Protein AF-A0A0F8X4A3-F1 (afdb_monomer_lite)

pLDDT: mean 90.84, std 15.19, range [20.64, 98.62]

Organism: NCBI:txid412755

Secondary structure (DSSP, 8-state):
-------BPPPTT----HHHHHHH---HHHHHHH-B-HHHHHHHHHHHHTSTT-EEEESSGGGTHHHHHHHHHHHTTS-TTGGGTGGG-EEEESHHHHHHHHHH--TTS---B-TTSPBP--HHHHHHHTT---SSTT-HHHHHHHHHHHHHHHHHH-HHHHHHHHHTTSHHHHHHHT-TTTT--EEEE-TTS-GGGTTEEEEEEEEE-SS-TTEEEEEETTS--HHHHHS-HHHHHHHHHS-GGGSPTT-PPP-EEEEETTS----EEGGG--HHHHHHTT--HHHHHHHHHHHHH--SHHHHHHHHHH----PPP--GGG-TTSS-PPPTTSS----------------

InterPro domains:
  IPR012337 Ribonuclease H-like superfamily [SSF53098] (8-332)
  IPR013520 Ribonuclease H-like domain [PF00929] (8-150)
  IPR013620 Exodeoxyribonuclease I, SH3 domain [PF08411] (169-311)
  IPR022894 Oligoribonuclease [PTHR11046] (6-160)
  IPR034747 Exonuclease I, SH3-like domain [PS51784] (159-313)
  IPR036397 Ribonuclease H superfamily [G3DSA:3.30.420.10] (3-158)
  IPR038649 Exonuclease I, SH3-like domain superfamily [G3DSA:3.30.1520.20] (171-311)

Structure (mmCIF, N/CA/C/O backbone):
data_AF-A0A0F8X4A3-F1
#
_entry.id   AF-A0A0F8X4A3-F1
#
loop_
_atom_site.group_PDB
_atom_site.id
_atom_site.type_symbol
_atom_site.label_atom_id
_atom_site.label_alt_id
_atom_site.label_comp_id
_atom_site.label_asym_id
_atom_site.label_entity_id
_atom_site.label_seq_id
_atom_site.pdbx_PDB_ins_code
_atom_site.Cartn_x
_atom_site.Cartn_y
_atom_site.Cartn_z
_atom_site.occupancy
_atom_site.B_iso_or_equiv
_atom_site.auth_seq_id
_atom_site.auth_comp_id
_atom_site.auth_asym_id
_atom_site.auth_atom_id
_atom_site.pdbx_PDB_model_num
ATOM 1 N N . PHE A 1 1 ? -1.037 3.131 -29.520 1.00 56.53 1 PHE A N 1
ATOM 2 C CA . PHE A 1 1 ? -0.039 3.278 -28.443 1.00 56.53 1 PHE A CA 1
ATOM 3 C C . PHE A 1 1 ? 1.182 2.451 -28.793 1.00 56.53 1 PHE A C 1
ATOM 5 O O . PHE A 1 1 ? 1.013 1.288 -29.136 1.00 56.53 1 PHE A O 1
ATOM 12 N N . ARG A 1 2 ? 2.379 3.043 -28.756 1.00 84.31 2 ARG A N 1
ATOM 13 C CA . ARG A 1 2 ? 3.648 2.309 -28.863 1.00 84.31 2 ARG A CA 1
ATOM 14 C C . ARG A 1 2 ? 4.248 2.237 -27.453 1.00 84.31 2 ARG A C 1
ATOM 16 O O . ARG A 1 2 ? 4.317 3.290 -26.825 1.00 84.31 2 ARG A O 1
ATOM 23 N N . PRO A 1 3 ? 4.621 1.056 -26.936 1.00 91.31 3 PRO A N 1
ATOM 24 C CA . PRO A 1 3 ? 5.190 0.953 -25.597 1.00 91.31 3 PRO A CA 1
ATOM 25 C C . PRO A 1 3 ? 6.558 1.644 -25.520 1.00 91.31 3 PRO A C 1
ATOM 27 O O . PRO A 1 3 ? 7.348 1.582 -26.467 1.00 91.31 3 PRO A O 1
ATOM 30 N N . LEU A 1 4 ? 6.833 2.289 -24.384 1.00 92.38 4 LEU A N 1
ATOM 31 C CA . LEU A 1 4 ? 8.154 2.798 -24.028 1.00 92.38 4 LEU A CA 1
ATOM 32 C C . LEU A 1 4 ? 8.844 1.759 -23.140 1.00 92.38 4 LEU A C 1
ATOM 34 O O . LEU A 1 4 ? 8.425 1.540 -22.010 1.00 92.38 4 LEU A O 1
ATOM 38 N N . VAL A 1 5 ? 9.905 1.138 -23.652 1.00 93.00 5 VAL A N 1
ATOM 39 C CA . VAL A 1 5 ? 10.767 0.225 -22.888 1.00 93.00 5 VAL A CA 1
ATOM 40 C C . VAL A 1 5 ? 12.178 0.785 -22.917 1.00 93.00 5 VAL A C 1
ATOM 42 O O . VAL A 1 5 ? 12.699 1.097 -23.995 1.00 93.00 5 VAL A O 1
ATOM 45 N N . ARG A 1 6 ? 12.779 0.967 -21.741 1.00 92.50 6 ARG A N 1
ATOM 46 C CA . ARG A 1 6 ? 14.133 1.499 -21.578 1.00 92.50 6 ARG A CA 1
ATOM 47 C C . ARG A 1 6 ? 14.881 0.730 -20.510 1.00 92.50 6 ARG A C 1
ATOM 49 O O . ARG A 1 6 ? 14.295 0.316 -19.519 1.00 92.50 6 ARG A O 1
ATOM 56 N N . VAL A 1 7 ? 16.182 0.597 -20.727 1.00 93.62 7 VAL A N 1
ATOM 57 C CA . VAL A 1 7 ? 17.127 0.015 -19.778 1.00 93.62 7 VAL A CA 1
ATOM 58 C C . VAL A 1 7 ? 18.053 1.132 -19.306 1.00 93.62 7 VAL A C 1
ATOM 60 O O . VAL A 1 7 ? 18.486 1.966 -20.106 1.00 93.62 7 VAL A O 1
ATOM 63 N N . GLN A 1 8 ? 18.330 1.178 -18.008 1.00 94.50 8 GLN A N 1
ATOM 64 C CA . GLN A 1 8 ? 19.303 2.096 -17.426 1.00 94.50 8 GLN A CA 1
ATOM 65 C C . GLN A 1 8 ? 20.671 1.412 -17.373 1.00 94.50 8 GLN A C 1
ATOM 67 O O . GLN A 1 8 ? 20.774 0.278 -16.914 1.00 94.50 8 GLN A O 1
ATOM 72 N N . LYS A 1 9 ? 21.728 2.110 -17.799 1.00 94.00 9 LYS A N 1
ATOM 73 C CA . LYS A 1 9 ? 23.105 1.646 -17.603 1.00 94.00 9 LYS A CA 1
ATOM 74 C C . LYS A 1 9 ? 23.439 1.618 -16.117 1.00 94.00 9 LYS A C 1
ATOM 76 O O . LYS A 1 9 ? 23.207 2.602 -15.415 1.00 94.00 9 LYS A O 1
ATOM 81 N N . THR A 1 10 ? 24.044 0.527 -15.665 1.00 90.12 10 THR A N 1
ATOM 82 C CA . THR A 1 10 ? 24.636 0.455 -14.326 1.00 90.12 10 THR A CA 1
ATOM 83 C C . THR A 1 10 ? 25.805 1.431 -14.218 1.00 90.12 10 THR A C 1
ATOM 85 O O . THR A 1 10 ? 26.606 1.554 -15.149 1.00 90.12 10 THR A O 1
ATOM 88 N N . THR A 1 11 ? 25.911 2.120 -13.087 1.00 88.75 11 THR A N 1
ATOM 89 C CA . THR A 1 11 ? 27.050 2.985 -12.771 1.00 88.75 11 THR A CA 1
ATOM 90 C C . THR A 1 11 ? 28.210 2.159 -12.206 1.00 88.75 11 THR A C 1
ATOM 92 O O . THR A 1 11 ? 28.021 1.039 -11.735 1.00 88.75 11 THR A O 1
ATOM 95 N N . ALA A 1 12 ? 29.437 2.679 -12.302 1.00 89.50 12 ALA A N 1
ATOM 96 C CA . ALA A 1 12 ? 30.646 1.938 -11.920 1.00 89.50 12 ALA A CA 1
ATOM 97 C C . ALA A 1 12 ? 30.807 1.745 -10.398 1.00 89.50 12 ALA A C 1
ATOM 99 O O . ALA A 1 12 ? 31.612 0.928 -9.962 1.00 89.50 12 ALA A O 1
ATOM 100 N N . ASP A 1 13 ? 30.058 2.502 -9.604 1.00 92.44 13 ASP A N 1
ATOM 101 C CA . ASP A 1 13 ? 30.044 2.512 -8.142 1.00 92.44 13 ASP A CA 1
ATOM 102 C C . ASP A 1 13 ? 28.965 1.599 -7.533 1.00 92.44 13 ASP A C 1
ATOM 104 O O . ASP A 1 13 ? 28.877 1.489 -6.312 1.00 92.44 13 ASP A O 1
ATOM 108 N N . MET A 1 14 ? 28.170 0.913 -8.362 1.00 87.44 14 MET A N 1
ATOM 109 C CA . MET A 1 14 ? 27.040 0.097 -7.918 1.00 87.44 14 MET A CA 1
ATOM 110 C C . MET A 1 14 ? 27.180 -1.359 -8.363 1.00 87.44 14 MET A C 1
ATOM 112 O O . MET A 1 14 ? 27.352 -1.662 -9.544 1.00 87.44 14 MET A O 1
ATOM 116 N N . LEU A 1 15 ? 27.027 -2.280 -7.410 1.00 93.12 15 LEU A N 1
ATOM 117 C CA . LEU A 1 15 ? 26.872 -3.709 -7.679 1.00 93.12 15 LEU A CA 1
ATOM 118 C C . LEU A 1 15 ? 25.402 -4.097 -7.475 1.00 93.12 15 LEU A C 1
ATOM 120 O O . LEU A 1 15 ? 24.865 -3.848 -6.392 1.00 93.12 15 LEU A O 1
ATOM 124 N N . PRO A 1 16 ? 24.726 -4.692 -8.475 1.00 92.56 16 PRO A N 1
ATOM 125 C CA . PRO A 1 16 ? 23.347 -5.111 -8.295 1.00 92.56 16 PRO A CA 1
ATOM 126 C C . PRO A 1 16 ? 23.265 -6.318 -7.360 1.00 92.56 16 PRO A C 1
ATOM 128 O O . PRO A 1 16 ? 24.188 -7.130 -7.277 1.00 92.56 16 PRO A O 1
ATOM 131 N N . GLN A 1 17 ? 22.123 -6.459 -6.691 1.00 94.25 17 GLN A N 1
ATOM 132 C CA . GLN A 1 17 ? 21.823 -7.662 -5.923 1.00 94.25 17 GLN A CA 1
ATOM 133 C C . GLN A 1 17 ? 21.777 -8.873 -6.875 1.00 94.25 17 GLN A C 1
ATOM 135 O O . GLN A 1 17 ? 21.013 -8.837 -7.850 1.00 94.25 17 GLN A O 1
ATOM 140 N N . PRO A 1 18 ? 22.568 -9.934 -6.632 1.00 94.62 18 PRO A N 1
ATOM 141 C CA . PRO A 1 18 ? 22.607 -11.104 -7.508 1.00 94.62 18 PRO A CA 1
ATOM 142 C C . PRO A 1 18 ? 21.228 -11.734 -7.730 1.00 94.62 18 PRO A C 1
ATOM 144 O O . PRO A 1 18 ? 20.872 -12.076 -8.856 1.00 94.62 18 PRO A O 1
ATOM 147 N N . GLU A 1 19 ? 20.415 -11.819 -6.680 1.00 94.56 19 GLU A N 1
ATOM 148 C CA . GLU A 1 19 ? 19.074 -12.401 -6.717 1.00 94.56 19 GLU A CA 1
ATOM 149 C C . GLU A 1 19 ? 18.127 -11.607 -7.628 1.00 94.56 19 GLU A C 1
ATOM 151 O O . GLU A 1 19 ? 17.321 -12.200 -8.342 1.00 94.56 19 GLU A O 1
ATOM 156 N N . ALA A 1 20 ? 18.256 -10.277 -7.679 1.00 90.44 20 ALA A N 1
ATOM 157 C CA . ALA A 1 20 ? 17.462 -9.445 -8.582 1.00 90.44 20 ALA A CA 1
ATOM 158 C C . ALA A 1 20 ? 17.813 -9.712 -10.055 1.00 90.44 20 ALA A C 1
ATOM 160 O O . ALA A 1 20 ? 16.923 -9.764 -10.905 1.00 90.44 20 ALA A O 1
ATOM 161 N N . CYS A 1 21 ? 19.093 -9.944 -10.360 1.00 92.00 21 CYS A N 1
ATOM 162 C CA . CYS A 1 21 ? 19.530 -10.323 -11.706 1.00 92.00 21 CYS A CA 1
ATOM 163 C C . CYS A 1 21 ? 18.992 -11.709 -12.099 1.00 92.00 21 CYS A C 1
ATOM 165 O O . CYS A 1 21 ? 18.599 -11.908 -13.243 1.00 92.00 21 CYS A O 1
ATOM 167 N N . LEU A 1 22 ? 18.931 -12.657 -11.153 1.00 91.56 22 LEU A N 1
ATOM 168 C CA . LEU A 1 22 ? 18.361 -13.990 -11.388 1.00 91.56 22 LEU A CA 1
ATOM 169 C C . LEU A 1 22 ? 16.856 -13.940 -11.665 1.00 91.56 22 LEU A C 1
ATOM 171 O O . LEU A 1 22 ? 16.377 -14.652 -12.542 1.00 91.56 22 LEU A O 1
ATOM 175 N N . ILE A 1 23 ? 16.121 -13.103 -10.930 1.00 87.12 23 ILE A N 1
ATOM 176 C CA . ILE A 1 23 ? 14.670 -12.948 -11.097 1.00 87.12 23 ILE A CA 1
ATOM 177 C C . ILE A 1 23 ? 14.338 -12.244 -12.417 1.00 87.12 23 ILE A C 1
ATOM 179 O O . ILE A 1 23 ? 13.432 -12.668 -13.125 1.00 87.12 23 ILE A O 1
ATOM 183 N N . THR A 1 24 ? 15.057 -11.170 -12.749 1.00 89.00 24 THR A N 1
ATOM 184 C CA . THR A 1 24 ? 14.769 -10.353 -13.942 1.00 89.00 24 THR A CA 1
ATOM 185 C C . THR A 1 24 ? 15.382 -10.912 -15.222 1.00 89.00 24 THR A C 1
ATOM 187 O O . THR A 1 24 ? 14.954 -10.556 -16.315 1.00 89.00 24 THR A O 1
ATOM 190 N N . GLY A 1 25 ? 16.429 -11.735 -15.112 1.00 90.50 25 GLY A N 1
ATOM 191 C CA . GLY A 1 25 ? 17.235 -12.161 -16.255 1.00 90.50 25 GLY A CA 1
ATOM 192 C C . GLY A 1 25 ? 18.078 -11.041 -16.880 1.00 90.50 25 GLY A C 1
ATOM 193 O O . GLY A 1 25 ? 18.684 -11.272 -17.925 1.00 90.50 25 GLY A O 1
ATOM 194 N N . ILE A 1 26 ? 18.133 -9.850 -16.265 1.00 90.38 26 ILE A N 1
ATOM 195 C CA . ILE A 1 26 ? 18.901 -8.698 -16.754 1.00 90.38 26 ILE A CA 1
ATOM 196 C C . ILE A 1 26 ? 20.240 -8.640 -16.020 1.00 90.38 26 ILE A C 1
ATOM 198 O O . ILE A 1 26 ? 20.301 -8.405 -14.813 1.00 90.38 26 ILE A O 1
ATOM 202 N N . THR A 1 27 ? 21.332 -8.819 -16.757 1.00 93.94 27 THR A N 1
ATOM 203 C CA . THR A 1 27 ? 22.692 -8.726 -16.216 1.00 93.94 27 THR A CA 1
ATOM 204 C C . THR A 1 27 ? 23.223 -7.285 -16.255 1.00 93.94 27 THR A C 1
ATOM 206 O O . THR A 1 27 ? 22.819 -6.497 -17.119 1.00 93.94 27 THR A O 1
ATOM 209 N N . PRO A 1 28 ? 24.183 -6.916 -15.379 1.00 93.44 28 PRO A N 1
ATOM 210 C CA . PRO A 1 28 ? 24.860 -5.620 -15.470 1.00 93.44 28 PRO A CA 1
ATOM 211 C C . PRO A 1 28 ? 25.485 -5.370 -16.852 1.00 93.44 28 PRO A C 1
ATOM 213 O O . PRO A 1 28 ? 25.478 -4.246 -17.342 1.00 93.44 28 PRO A O 1
ATOM 216 N N . GLN A 1 29 ? 25.997 -6.417 -17.506 1.00 94.50 29 GLN A N 1
ATOM 217 C CA . GLN A 1 29 ? 26.595 -6.339 -18.840 1.00 94.50 29 GLN A CA 1
ATOM 218 C C . GLN A 1 29 ? 25.553 -5.954 -19.896 1.00 94.50 29 GLN A C 1
ATOM 220 O O . GLN A 1 29 ? 25.796 -5.038 -20.678 1.00 94.50 29 GLN A O 1
ATOM 225 N N . GLN A 1 30 ? 24.374 -6.584 -19.871 1.00 94.19 30 GLN A N 1
ATOM 226 C CA . GLN A 1 30 ? 23.263 -6.223 -20.760 1.00 94.19 30 GLN A CA 1
ATOM 227 C C . GLN A 1 30 ? 22.792 -4.787 -20.510 1.00 94.19 30 GLN A C 1
ATOM 229 O O . GLN A 1 30 ? 22.560 -4.033 -21.456 1.00 94.19 30 GLN A O 1
ATOM 234 N N . ALA A 1 31 ? 22.684 -4.389 -19.239 1.00 94.38 31 ALA A N 1
ATOM 235 C CA . ALA A 1 31 ? 22.312 -3.031 -18.864 1.00 94.38 31 ALA A CA 1
ATOM 236 C C . ALA A 1 31 ? 23.336 -1.994 -19.355 1.00 94.38 31 ALA A C 1
ATOM 238 O O . ALA A 1 31 ? 22.952 -0.941 -19.861 1.00 94.38 31 ALA A O 1
ATOM 239 N N . LEU A 1 32 ? 24.632 -2.297 -19.266 1.00 94.19 32 LEU A N 1
ATOM 240 C CA . LEU A 1 32 ? 25.714 -1.435 -19.743 1.00 94.19 32 LEU A CA 1
ATOM 241 C C . LEU A 1 32 ? 25.739 -1.305 -21.277 1.00 94.19 32 LEU A C 1
ATOM 243 O O . LEU A 1 32 ? 25.951 -0.202 -21.797 1.00 94.19 32 LEU A O 1
ATOM 247 N N . GLU A 1 33 ? 25.521 -2.415 -21.987 1.00 95.06 33 GLU A N 1
ATOM 248 C CA . GLU A 1 33 ? 25.551 -2.492 -23.451 1.00 95.06 33 GLU A CA 1
ATOM 249 C C . GLU A 1 33 ? 24.333 -1.813 -24.092 1.00 95.06 33 GLU A C 1
ATOM 251 O O . GLU A 1 33 ? 24.485 -1.003 -25.008 1.00 95.06 33 GLU A O 1
ATOM 256 N N . HIS A 1 34 ? 23.129 -2.097 -23.588 1.00 93.62 34 HIS A N 1
ATOM 257 C CA . HIS A 1 34 ? 21.870 -1.674 -24.213 1.00 93.62 34 HIS A CA 1
ATOM 258 C C . HIS A 1 34 ? 21.186 -0.490 -23.521 1.00 93.62 34 HIS A C 1
ATOM 260 O O . HIS A 1 34 ? 20.238 0.079 -24.068 1.00 93.62 34 HIS A O 1
ATOM 266 N N . GLY A 1 35 ? 21.623 -0.123 -22.317 1.00 94.75 35 GLY A N 1
ATOM 267 C CA . GLY A 1 35 ? 20.996 0.943 -21.550 1.00 94.75 35 GLY A CA 1
ATOM 268 C C . GLY A 1 35 ? 21.358 2.351 -22.016 1.00 94.75 35 GLY A C 1
ATOM 269 O O . GLY A 1 35 ? 22.243 2.568 -22.844 1.00 94.75 35 GLY A O 1
ATOM 270 N N . VAL A 1 36 ? 20.716 3.344 -21.407 1.00 96.69 36 VAL A N 1
ATOM 271 C CA . VAL A 1 36 ? 21.119 4.761 -21.450 1.00 96.69 36 VAL A CA 1
ATOM 272 C C . VAL A 1 36 ? 21.569 5.222 -20.060 1.00 96.69 36 VAL A C 1
ATOM 274 O O . VAL A 1 36 ? 21.266 4.561 -19.068 1.00 96.69 36 VAL A O 1
ATOM 277 N N . CYS A 1 37 ? 22.319 6.323 -19.952 1.00 96.56 37 CYS A N 1
ATOM 278 C CA . CYS A 1 37 ? 22.688 6.853 -18.633 1.00 96.56 37 CYS A CA 1
ATOM 279 C C . CYS A 1 37 ? 21.438 7.245 -17.822 1.00 96.56 37 CYS A C 1
ATOM 281 O O . CYS A 1 37 ? 20.391 7.536 -18.404 1.00 96.56 37 CYS A O 1
ATOM 283 N N . GLU A 1 38 ? 21.547 7.272 -16.489 1.00 97.06 38 GLU A N 1
ATOM 284 C CA . GLU A 1 38 ? 20.402 7.520 -15.595 1.00 97.06 38 GLU A CA 1
ATOM 285 C C . GLU A 1 38 ? 19.666 8.833 -15.926 1.00 97.06 38 GLU A C 1
ATOM 287 O O . GLU A 1 38 ? 18.438 8.847 -15.997 1.00 97.06 38 GLU A O 1
ATOM 292 N N . ALA A 1 39 ? 20.406 9.898 -16.255 1.00 97.69 39 ALA A N 1
ATOM 293 C CA . ALA A 1 39 ? 19.835 11.190 -16.636 1.00 97.69 39 ALA A CA 1
ATOM 294 C C . ALA A 1 39 ? 18.939 11.110 -17.885 1.00 97.69 39 ALA A C 1
ATOM 296 O O . ALA A 1 39 ? 17.853 11.687 -17.914 1.00 97.69 39 ALA A O 1
ATOM 297 N N . GLU A 1 40 ? 19.359 10.371 -18.915 1.00 97.88 40 GLU A N 1
ATOM 298 C CA . GLU A 1 40 ? 18.554 10.180 -20.126 1.00 97.88 40 GLU A CA 1
ATOM 299 C C . GLU A 1 40 ? 17.393 9.208 -19.883 1.00 97.88 40 GLU A C 1
ATOM 301 O O . GLU A 1 40 ? 16.287 9.432 -20.378 1.00 97.88 40 GLU A O 1
ATOM 306 N N . PHE A 1 41 ? 17.623 8.160 -19.086 1.00 98.00 41 PHE A N 1
ATOM 307 C CA . PHE A 1 41 ? 16.596 7.198 -18.686 1.00 98.00 41 PHE A CA 1
ATOM 308 C C . PHE A 1 41 ? 15.420 7.912 -18.015 1.00 98.00 41 PHE A C 1
ATOM 310 O O . PHE A 1 41 ? 14.274 7.802 -18.464 1.00 98.00 41 PHE A O 1
ATOM 317 N N . ILE A 1 42 ? 15.707 8.716 -16.988 1.00 98.00 42 ILE A N 1
ATOM 318 C CA . ILE A 1 42 ? 14.663 9.403 -16.235 1.00 98.00 42 ILE A CA 1
ATOM 319 C C . ILE A 1 42 ? 14.054 10.568 -17.007 1.00 98.00 42 ILE A C 1
ATOM 321 O O . ILE A 1 42 ? 12.860 10.808 -16.860 1.00 98.00 42 ILE A O 1
ATOM 325 N N . ARG A 1 43 ? 14.804 11.245 -17.890 1.00 98.25 43 ARG A N 1
ATOM 326 C CA . ARG A 1 43 ? 14.247 12.289 -18.767 1.00 98.25 43 ARG A CA 1
ATOM 327 C C . ARG A 1 43 ? 13.101 11.746 -19.620 1.00 98.25 43 ARG A C 1
ATOM 329 O O . ARG A 1 43 ? 12.071 12.405 -19.751 1.00 98.25 43 ARG A O 1
ATOM 336 N N . GLN A 1 44 ? 13.266 10.554 -20.194 1.00 97.75 44 GLN A N 1
ATOM 337 C CA . GLN A 1 44 ? 12.234 9.935 -21.028 1.00 97.75 44 GLN A CA 1
ATOM 338 C C . GLN A 1 44 ? 11.017 9.491 -20.210 1.00 97.75 44 GLN A C 1
ATOM 340 O O . GLN A 1 44 ? 9.890 9.759 -20.613 1.00 97.75 44 GLN A O 1
ATOM 345 N N . ILE A 1 45 ? 11.226 8.882 -19.039 1.00 97.00 45 ILE A N 1
ATOM 346 C CA . ILE A 1 45 ? 10.127 8.486 -18.141 1.00 97.00 45 ILE A CA 1
ATOM 347 C C . ILE A 1 45 ? 9.372 9.716 -17.624 1.00 97.00 45 ILE A C 1
ATOM 349 O O . ILE A 1 45 ? 8.142 9.750 -17.649 1.00 97.00 45 ILE A O 1
ATOM 353 N N . HIS A 1 46 ? 10.096 10.752 -17.194 1.00 97.88 46 HIS A N 1
ATOM 354 C CA . HIS A 1 46 ? 9.513 12.004 -16.724 1.00 97.88 46 HIS A CA 1
ATOM 355 C C . HIS A 1 46 ? 8.675 12.677 -17.817 1.00 97.88 46 HIS A C 1
ATOM 357 O O . HIS A 1 46 ? 7.592 13.172 -17.521 1.00 97.88 46 HIS A O 1
ATOM 363 N N . ALA A 1 47 ? 9.126 12.654 -19.077 1.00 97.31 47 ALA A N 1
ATOM 364 C CA . ALA A 1 47 ? 8.372 13.215 -20.196 1.00 97.31 47 ALA A CA 1
ATOM 365 C C . ALA A 1 47 ? 6.995 12.552 -20.382 1.00 97.31 47 ALA A C 1
ATOM 367 O O . ALA A 1 47 ? 6.032 13.256 -20.684 1.00 97.31 47 ALA A O 1
ATOM 368 N N . GLU A 1 48 ? 6.883 11.240 -20.160 1.00 97.06 48 GLU A N 1
ATOM 369 C CA . GLU A 1 48 ? 5.600 10.524 -20.187 1.00 97.06 48 GLU A CA 1
ATOM 370 C C . GLU A 1 48 ? 4.766 10.810 -18.926 1.00 97.06 48 GLU A C 1
ATOM 372 O O . GLU A 1 48 ? 3.580 11.126 -19.008 1.00 97.06 48 GLU A O 1
ATOM 377 N N . PHE A 1 49 ? 5.380 10.761 -17.739 1.00 96.12 49 PHE A N 1
ATOM 378 C CA . PHE A 1 49 ? 4.681 10.978 -16.466 1.00 96.12 49 PHE A CA 1
ATOM 379 C C . PHE A 1 49 ? 4.192 12.414 -16.251 1.00 96.12 49 PHE A C 1
ATOM 381 O O . PHE A 1 49 ? 3.221 12.617 -15.521 1.00 96.12 49 PHE A O 1
ATOM 388 N N . ALA A 1 50 ? 4.852 13.406 -16.845 1.00 95.94 50 ALA A N 1
ATOM 389 C CA . ALA A 1 50 ? 4.516 14.819 -16.692 1.00 95.94 50 ALA A CA 1
ATOM 390 C C . ALA A 1 50 ? 3.428 15.303 -17.668 1.00 95.94 50 ALA A C 1
ATOM 392 O O . ALA A 1 50 ? 2.985 16.448 -17.548 1.00 95.94 50 ALA A O 1
ATOM 393 N N . GLN A 1 51 ? 2.967 14.459 -18.603 1.00 97.81 51 GLN A N 1
ATOM 394 C CA . GLN A 1 51 ? 1.872 14.820 -19.508 1.00 97.81 51 GLN A CA 1
ATOM 395 C C . GLN A 1 51 ? 0.613 15.194 -18.702 1.00 97.81 51 GLN A C 1
ATOM 397 O O . GLN A 1 51 ? 0.254 14.439 -17.792 1.00 97.81 51 GLN A O 1
ATOM 402 N N . PRO A 1 52 ? -0.067 16.321 -18.998 1.00 98.06 52 PRO A N 1
ATOM 403 C CA . PRO A 1 52 ? -1.250 16.757 -18.254 1.00 98.06 52 PRO A CA 1
ATOM 404 C C . PRO A 1 52 ? -2.376 15.715 -18.209 1.00 98.06 52 PRO A C 1
ATOM 406 O O . PRO A 1 52 ? -2.694 15.085 -19.215 1.00 98.06 52 PRO A O 1
ATOM 409 N N . GLY A 1 53 ? -3.019 15.568 -17.050 1.00 97.44 53 GLY A N 1
ATOM 410 C CA . GLY A 1 53 ? -4.115 14.620 -16.826 1.00 97.44 53 GLY A CA 1
ATOM 411 C C . GLY A 1 53 ? -3.692 13.152 -16.687 1.00 97.44 53 GLY A C 1
ATOM 412 O O . GLY A 1 53 ? -4.557 12.273 -16.643 1.00 97.44 53 GLY A O 1
ATOM 413 N N . THR A 1 54 ? -2.394 12.858 -16.592 1.00 98.19 54 THR A N 1
ATOM 414 C CA . THR A 1 54 ? -1.891 11.478 -16.521 1.00 98.19 54 THR A CA 1
ATOM 415 C C . THR A 1 54 ? -2.150 10.850 -15.154 1.00 98.19 54 THR A C 1
ATOM 417 O O . THR A 1 54 ? -1.844 11.427 -14.110 1.00 98.19 54 THR A O 1
ATOM 420 N N . CYS A 1 55 ? -2.687 9.628 -15.146 1.00 98.25 55 CYS A N 1
ATOM 421 C CA . CYS A 1 55 ? -2.743 8.780 -13.958 1.00 98.25 55 CYS A CA 1
ATOM 422 C C . CYS A 1 55 ? -1.686 7.678 -14.078 1.00 98.25 55 CYS A C 1
ATOM 424 O O . CYS A 1 55 ? -1.892 6.707 -14.804 1.00 98.25 55 CYS A O 1
ATOM 426 N N . ALA A 1 56 ? -0.556 7.835 -13.386 1.00 97.56 56 ALA A N 1
ATOM 427 C CA . ALA A 1 56 ? 0.481 6.808 -13.349 1.00 97.56 56 ALA A CA 1
ATOM 428 C C . ALA A 1 56 ? 0.004 5.621 -12.496 1.00 97.56 56 ALA A C 1
ATOM 430 O O . ALA A 1 56 ? -0.358 5.797 -11.331 1.00 97.56 56 ALA A O 1
ATOM 431 N N . VAL A 1 57 ? -0.019 4.427 -13.085 1.00 97.38 57 VAL A N 1
ATOM 432 C CA . VAL A 1 57 ? -0.567 3.205 -12.483 1.00 97.38 57 VAL A CA 1
ATOM 433 C C . VAL A 1 57 ? 0.403 2.051 -12.639 1.00 97.38 57 VAL A C 1
ATOM 435 O O . VAL A 1 57 ? 0.964 1.863 -13.715 1.00 97.38 57 VAL A O 1
ATOM 438 N N . GLY A 1 58 ? 0.519 1.243 -11.590 1.00 97.00 58 GLY A N 1
ATOM 439 C CA . GLY A 1 58 ? 1.194 -0.047 -11.626 1.00 97.00 58 GLY A CA 1
ATOM 440 C C . GLY A 1 58 ? 0.554 -1.052 -10.670 1.00 97.00 58 GLY A C 1
ATOM 441 O O . GLY A 1 58 ? -0.565 -0.856 -10.178 1.00 97.00 58 GLY A O 1
ATOM 442 N N . TYR A 1 59 ? 1.276 -2.139 -10.416 1.00 97.00 59 TYR A N 1
ATOM 443 C CA . TYR A 1 59 ? 0.878 -3.203 -9.504 1.00 97.00 59 TYR A CA 1
ATOM 444 C C . TYR A 1 59 ? 1.868 -3.267 -8.340 1.00 97.00 59 TYR A C 1
ATOM 446 O O . TYR A 1 59 ? 3.008 -3.673 -8.520 1.00 97.00 59 TYR A O 1
ATOM 454 N N . ASN A 1 60 ? 1.438 -2.845 -7.148 1.00 95.75 60 ASN A N 1
ATOM 455 C CA . ASN A 1 60 ? 2.300 -2.598 -5.986 1.00 95.75 60 ASN A CA 1
ATOM 456 C C . ASN A 1 60 ? 3.342 -1.475 -6.201 1.00 95.75 60 ASN A C 1
ATOM 458 O O . ASN A 1 60 ? 4.351 -1.401 -5.495 1.00 95.75 60 ASN A O 1
ATOM 462 N N . SER A 1 61 ? 3.072 -0.564 -7.140 1.00 95.94 61 SER A N 1
ATOM 463 C CA . SER A 1 61 ? 4.001 0.485 -7.558 1.00 95.94 61 SER A CA 1
ATOM 464 C C . SER A 1 61 ? 4.190 1.594 -6.533 1.00 95.94 61 SER A C 1
ATOM 466 O O . SER A 1 61 ? 5.288 2.126 -6.395 1.00 95.94 61 SER A O 1
ATOM 468 N N . ILE A 1 62 ? 3.164 1.932 -5.747 1.00 96.06 62 ILE A N 1
ATOM 469 C CA . ILE A 1 62 ? 3.246 3.058 -4.798 1.00 96.06 62 ILE A CA 1
ATOM 470 C C . ILE A 1 62 ? 4.286 2.814 -3.702 1.00 96.06 62 ILE A C 1
ATOM 472 O O . ILE A 1 62 ? 4.838 3.758 -3.134 1.00 96.06 62 ILE A O 1
ATOM 476 N N . ARG A 1 63 ? 4.523 1.546 -3.359 1.00 92.75 63 ARG A N 1
ATOM 477 C CA . ARG A 1 63 ? 5.470 1.153 -2.310 1.00 92.75 63 ARG A CA 1
ATOM 478 C C . ARG A 1 63 ? 6.854 0.800 -2.858 1.00 92.75 63 ARG A C 1
ATOM 480 O O . ARG A 1 63 ? 7.750 0.603 -2.045 1.00 92.75 63 ARG A O 1
ATOM 487 N N . PHE A 1 64 ? 7.016 0.724 -4.181 1.00 94.19 64 PHE A N 1
ATOM 488 C CA . PHE A 1 64 ? 8.259 0.311 -4.826 1.00 94.19 64 PHE A CA 1
ATOM 489 C C . PHE A 1 64 ? 8.624 1.214 -6.014 1.00 94.19 64 PHE A C 1
ATOM 491 O O . PHE A 1 64 ? 9.440 2.117 -5.844 1.00 94.19 64 PHE A O 1
ATOM 498 N N . ASP A 1 65 ? 8.000 1.042 -7.182 1.00 96.81 65 ASP A N 1
ATOM 499 C CA . ASP A 1 65 ? 8.358 1.755 -8.422 1.00 96.81 65 ASP A CA 1
ATOM 500 C C . ASP A 1 65 ? 8.276 3.282 -8.303 1.00 96.81 65 ASP A C 1
ATOM 502 O O . ASP A 1 65 ? 9.081 4.013 -8.882 1.00 96.81 65 ASP A O 1
ATOM 506 N N . ASP A 1 66 ? 7.319 3.790 -7.528 1.00 97.19 66 ASP A N 1
ATOM 507 C CA . ASP A 1 66 ? 7.195 5.217 -7.253 1.00 97.19 66 ASP A CA 1
ATOM 508 C C . ASP A 1 66 ? 8.342 5.740 -6.384 1.00 97.19 66 ASP A C 1
ATOM 510 O O . ASP A 1 66 ? 8.770 6.877 -6.572 1.00 97.19 66 ASP A O 1
ATOM 514 N N . GLU A 1 67 ? 8.841 4.937 -5.443 1.00 97.38 67 GLU A N 1
ATOM 515 C CA . GLU A 1 67 ? 10.004 5.294 -4.629 1.00 97.38 67 GLU A CA 1
ATOM 516 C C . GLU A 1 67 ? 11.268 5.275 -5.493 1.00 97.38 67 GLU A C 1
ATOM 518 O O . GLU A 1 67 ? 12.016 6.250 -5.474 1.00 97.38 67 GLU A O 1
ATOM 523 N N . VAL A 1 68 ? 11.444 4.254 -6.345 1.00 97.25 68 VAL A N 1
ATOM 524 C CA . VAL A 1 68 ? 12.513 4.230 -7.361 1.00 97.25 68 VAL A CA 1
ATOM 525 C C . VAL A 1 68 ? 12.440 5.488 -8.229 1.00 97.25 68 VAL A C 1
ATOM 527 O O . VAL A 1 68 ? 13.420 6.217 -8.336 1.00 97.25 68 VAL A O 1
ATOM 530 N N . SER A 1 69 ? 11.258 5.814 -8.759 1.00 97.62 69 SER A N 1
ATOM 531 C CA . SER A 1 69 ? 11.045 7.011 -9.579 1.00 97.62 69 SER A CA 1
ATOM 532 C C . SER A 1 69 ? 11.407 8.296 -8.831 1.00 97.62 69 SER A C 1
ATOM 534 O O . SER A 1 69 ? 12.085 9.151 -9.390 1.00 97.62 69 SER A O 1
ATOM 536 N N . ARG A 1 70 ? 10.989 8.447 -7.567 1.00 97.88 70 ARG A N 1
ATOM 537 C CA . ARG A 1 70 ? 11.300 9.632 -6.752 1.00 97.88 70 ARG A CA 1
ATOM 538 C C . ARG A 1 70 ? 12.797 9.789 -6.516 1.00 97.88 70 ARG A C 1
ATOM 540 O O . ARG A 1 70 ? 13.314 10.886 -6.704 1.00 97.88 70 ARG A O 1
ATOM 547 N N . TYR A 1 71 ? 13.488 8.717 -6.135 1.00 97.50 71 TYR A N 1
ATOM 548 C CA . TYR A 1 71 ? 14.934 8.755 -5.915 1.00 97.50 71 TYR A CA 1
ATOM 549 C C . TYR A 1 71 ? 15.705 9.011 -7.215 1.00 97.50 71 TYR A C 1
ATOM 551 O O . TYR A 1 71 ? 16.644 9.804 -7.215 1.00 97.50 71 TYR A O 1
ATOM 559 N N . THR A 1 72 ? 15.287 8.425 -8.339 1.00 97.38 72 THR A N 1
ATOM 560 C CA . THR A 1 72 ? 15.923 8.684 -9.637 1.00 97.38 72 THR A CA 1
ATOM 561 C C . THR A 1 72 ? 15.679 10.122 -10.108 1.00 97.38 72 THR A C 1
ATOM 563 O O . THR A 1 72 ? 16.612 10.773 -10.571 1.00 97.38 72 THR A O 1
ATOM 566 N N . LEU A 1 73 ? 14.469 10.670 -9.939 1.00 97.75 73 LEU A N 1
ATOM 567 C CA . LEU A 1 73 ? 14.186 12.090 -10.206 1.00 97.75 73 LEU A CA 1
ATOM 568 C C . LEU A 1 73 ? 15.059 13.000 -9.334 1.00 97.75 73 LEU A C 1
ATOM 570 O O . LEU A 1 73 ? 15.687 13.919 -9.850 1.00 97.75 73 LEU A O 1
ATOM 574 N N . TYR A 1 74 ? 15.144 12.695 -8.038 1.00 96.88 74 TYR A N 1
ATOM 575 C CA . TYR A 1 74 ? 15.949 13.426 -7.063 1.00 96.88 74 TYR A CA 1
ATOM 576 C C . TYR A 1 74 ? 17.435 13.476 -7.435 1.00 96.88 74 TYR A C 1
ATOM 578 O O . TYR A 1 74 ? 17.994 14.567 -7.538 1.00 96.88 74 TYR A O 1
ATOM 586 N N . ARG A 1 75 ? 18.059 12.323 -7.716 1.00 95.94 75 ARG A N 1
ATOM 587 C CA . ARG A 1 75 ? 19.476 12.249 -8.121 1.00 95.94 75 ARG A CA 1
ATOM 588 C C . ARG A 1 75 ? 19.767 12.989 -9.427 1.00 95.94 75 ARG A C 1
ATOM 590 O O . ARG A 1 75 ? 20.888 13.432 -9.649 1.00 95.94 75 ARG A O 1
ATOM 597 N N . ASN A 1 76 ? 18.755 13.146 -10.281 1.00 96.69 76 ASN A N 1
ATOM 598 C CA . ASN A 1 76 ? 18.874 13.774 -11.596 1.00 96.69 76 ASN A CA 1
ATOM 599 C C . ASN A 1 76 ? 18.191 15.150 -11.663 1.00 96.69 76 ASN A C 1
ATOM 601 O O . ASN A 1 76 ? 17.845 15.607 -12.751 1.00 96.69 76 ASN A O 1
ATOM 605 N N . PHE A 1 77 ? 18.034 15.822 -10.517 1.00 95.38 77 PHE A N 1
ATOM 606 C CA . PHE A 1 77 ? 17.615 17.227 -10.412 1.00 95.38 77 PHE A CA 1
ATOM 607 C C . PHE A 1 77 ? 16.215 17.547 -10.966 1.00 95.38 77 PHE A C 1
ATOM 609 O O . PHE A 1 77 ? 15.945 18.676 -11.375 1.00 95.38 77 PHE A O 1
ATOM 616 N N . TYR A 1 78 ? 15.298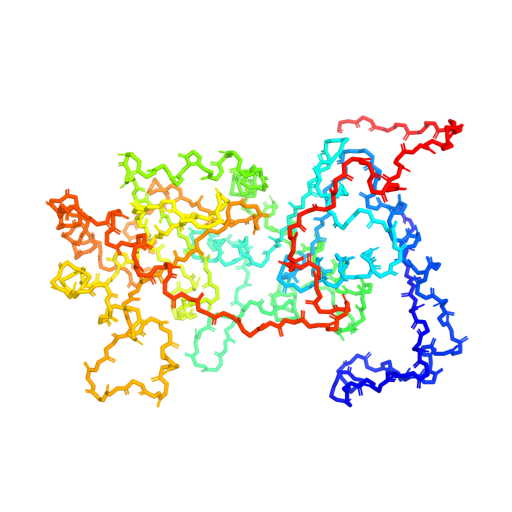 16.581 -10.940 1.00 95.56 78 TYR A N 1
ATOM 617 C CA . TYR A 1 78 ? 13.869 16.826 -11.137 1.00 95.56 78 TYR A CA 1
ATOM 618 C C . TYR A 1 78 ? 13.151 16.942 -9.790 1.00 95.56 78 TYR A C 1
ATOM 620 O O . TYR A 1 78 ? 13.582 16.359 -8.795 1.00 95.56 78 TYR A O 1
ATOM 628 N N . ASP A 1 79 ? 12.010 17.639 -9.760 1.00 95.44 79 ASP A N 1
ATOM 629 C CA . ASP A 1 79 ? 11.104 17.571 -8.608 1.00 95.44 79 ASP A CA 1
ATOM 630 C C . ASP A 1 79 ? 10.570 16.126 -8.470 1.00 95.44 79 ASP A C 1
ATOM 632 O O . ASP A 1 79 ? 9.874 15.644 -9.373 1.00 95.44 79 ASP A O 1
ATOM 636 N N . PRO A 1 80 ? 10.847 15.423 -7.354 1.00 96.12 80 PRO A N 1
ATOM 637 C CA . PRO A 1 80 ? 10.465 14.017 -7.192 1.00 96.12 80 PRO A CA 1
ATOM 638 C C . PRO A 1 80 ? 8.950 13.778 -7.139 1.00 96.12 80 PRO A C 1
ATOM 640 O O . PRO A 1 80 ? 8.484 12.653 -7.326 1.00 96.12 80 PRO A O 1
ATOM 643 N N . TYR A 1 81 ? 8.169 14.823 -6.861 1.00 95.94 81 TYR A N 1
ATOM 644 C CA . TYR A 1 81 ? 6.753 14.737 -6.522 1.00 95.94 81 TYR A CA 1
ATOM 645 C C . TYR A 1 81 ? 5.845 15.435 -7.539 1.00 95.94 81 TYR A C 1
ATOM 647 O O . TYR A 1 81 ? 4.668 15.088 -7.623 1.00 95.94 81 TYR A O 1
ATOM 655 N N . ALA A 1 82 ? 6.338 16.412 -8.304 1.00 96.00 82 ALA A N 1
ATOM 656 C CA . ALA A 1 82 ? 5.539 17.238 -9.216 1.00 96.00 82 ALA A CA 1
ATOM 657 C C . ALA A 1 82 ? 4.654 16.416 -10.167 1.00 96.00 82 ALA A C 1
ATOM 659 O O . ALA A 1 82 ? 3.450 16.672 -10.267 1.00 96.00 82 ALA A O 1
ATOM 660 N N . ARG A 1 83 ? 5.217 15.366 -10.782 1.00 96.25 83 ARG A N 1
ATOM 661 C CA . ARG A 1 83 ? 4.499 14.455 -11.696 1.00 96.25 83 ARG A CA 1
ATOM 662 C C . ARG A 1 83 ? 3.285 13.767 -11.066 1.00 96.25 83 ARG A C 1
ATOM 664 O O . ARG A 1 83 ? 2.425 13.269 -11.779 1.00 96.25 83 ARG A O 1
ATOM 671 N N . GLU A 1 84 ? 3.220 13.705 -9.737 1.00 97.00 84 GLU A N 1
ATOM 672 C CA . GLU A 1 84 ? 2.180 12.989 -8.994 1.00 97.00 84 GLU A CA 1
ATOM 673 C C . GLU A 1 84 ? 0.894 13.812 -8.802 1.00 97.00 84 GLU A C 1
ATOM 675 O O . GLU A 1 84 ? -0.113 13.248 -8.372 1.00 97.00 84 GLU A O 1
ATOM 680 N N . TRP A 1 85 ? 0.923 15.128 -9.063 1.00 95.25 85 TRP A N 1
ATOM 681 C CA . TRP A 1 85 ? -0.199 16.030 -8.757 1.00 95.25 85 TRP A CA 1
ATOM 682 C C . TRP A 1 85 ? -0.324 17.278 -9.647 1.00 95.25 85 TRP A C 1
ATOM 684 O O . TRP A 1 85 ? -1.424 17.828 -9.755 1.00 95.25 85 TRP A O 1
ATOM 694 N N . GLN A 1 86 ? 0.764 17.776 -10.246 1.00 94.88 86 GLN A N 1
ATOM 695 C CA . GLN A 1 86 ? 0.703 18.958 -11.114 1.00 94.88 86 GLN A CA 1
ATOM 696 C C . GLN A 1 86 ? -0.103 18.660 -12.382 1.00 94.88 86 GLN A C 1
ATOM 698 O O . GLN A 1 86 ? -0.209 17.514 -12.806 1.00 94.88 86 GLN A O 1
ATOM 703 N N . ASN A 1 87 ? -0.689 19.695 -12.988 1.00 96.44 87 ASN A N 1
ATOM 704 C CA . ASN A 1 87 ? -1.419 19.596 -14.261 1.00 96.44 87 ASN A CA 1
ATOM 705 C C . ASN A 1 87 ? -2.568 18.567 -14.268 1.00 96.44 87 ASN A C 1
ATOM 707 O O . ASN A 1 87 ? -2.907 18.007 -15.308 1.00 96.44 87 ASN A O 1
ATOM 711 N N . GLY A 1 88 ? -3.177 18.316 -13.104 1.00 96.50 88 GLY A N 1
ATOM 712 C CA . GLY A 1 88 ? -4.251 17.330 -12.962 1.00 96.50 88 GLY A CA 1
ATOM 713 C C . GLY A 1 88 ? -3.768 15.877 -12.935 1.00 96.50 88 GLY A C 1
ATOM 714 O O . GLY A 1 88 ? -4.596 14.969 -13.025 1.00 96.50 88 GLY A O 1
ATOM 715 N N . ASN A 1 89 ? -2.460 15.648 -12.799 1.00 98.38 89 ASN A N 1
ATOM 716 C CA . ASN A 1 89 ? -1.899 14.308 -12.717 1.00 98.38 89 ASN A CA 1
ATOM 717 C C . ASN A 1 89 ? -2.253 13.634 -11.391 1.00 98.38 89 ASN A C 1
ATOM 719 O O . ASN A 1 89 ? -2.626 14.264 -10.399 1.00 98.38 89 ASN A O 1
ATOM 723 N N . SER A 1 90 ? -2.174 12.310 -11.393 1.00 98.38 90 SER A N 1
ATOM 724 C CA . SER A 1 90 ? -2.438 11.481 -10.225 1.00 98.38 90 SER A CA 1
ATOM 725 C C . SER A 1 90 ? -1.641 10.185 -10.297 1.00 98.38 90 SER A C 1
ATOM 727 O O . SER A 1 90 ? -1.021 9.863 -11.310 1.00 98.38 90 SER A O 1
ATOM 729 N N . ARG A 1 91 ? -1.683 9.417 -9.214 1.00 98.19 91 ARG A N 1
ATOM 730 C CA . ARG A 1 91 ? -1.147 8.058 -9.159 1.00 98.19 91 ARG A CA 1
ATOM 731 C C . ARG A 1 91 ? -2.223 7.101 -8.697 1.00 98.19 91 ARG A C 1
ATOM 733 O O . ARG A 1 91 ? -3.182 7.549 -8.068 1.00 98.19 91 ARG A O 1
ATOM 740 N N . TRP A 1 92 ? -2.063 5.817 -8.981 1.00 98.19 92 TRP A N 1
ATOM 741 C CA . TRP A 1 92 ? -2.923 4.764 -8.456 1.00 98.19 92 TRP A CA 1
ATOM 742 C C . TRP A 1 92 ? -2.206 3.404 -8.486 1.00 98.19 92 TRP A C 1
ATOM 744 O O . TRP A 1 92 ? -1.188 3.247 -9.151 1.00 98.19 92 TRP A O 1
ATOM 754 N N . ASP A 1 93 ? -2.704 2.434 -7.725 1.00 97.56 93 ASP A N 1
ATOM 755 C CA . ASP A 1 93 ? -2.076 1.121 -7.551 1.00 97.56 93 ASP A CA 1
ATOM 756 C C . ASP A 1 93 ? -3.159 0.046 -7.463 1.00 97.56 93 ASP A C 1
ATOM 758 O O . ASP A 1 93 ? -4.142 0.192 -6.727 1.00 97.56 93 ASP A O 1
ATOM 762 N N . LEU A 1 94 ? -2.993 -1.027 -8.235 1.00 97.88 94 LEU A N 1
ATOM 763 C CA . LEU A 1 94 ? -3.998 -2.075 -8.350 1.00 97.88 94 LEU A CA 1
ATOM 764 C C . LEU A 1 94 ? -3.933 -3.127 -7.235 1.00 97.88 94 LEU A C 1
ATOM 766 O O . LEU A 1 94 ? -4.918 -3.843 -7.054 1.00 97.88 94 LEU A O 1
ATOM 770 N N . ILE A 1 95 ? -2.842 -3.234 -6.464 1.00 96.69 95 ILE A N 1
ATOM 771 C CA . ILE A 1 95 ? -2.698 -4.332 -5.488 1.00 96.69 95 ILE A CA 1
ATOM 772 C C . ILE A 1 95 ? -3.779 -4.284 -4.397 1.00 96.69 95 ILE A C 1
ATOM 774 O O . ILE A 1 95 ? -4.394 -5.295 -4.056 1.00 96.69 95 ILE A O 1
ATOM 778 N N . ASP A 1 96 ? -4.064 -3.098 -3.859 1.00 95.62 96 ASP A N 1
ATOM 779 C CA . ASP A 1 96 ? -5.080 -2.941 -2.815 1.00 95.62 96 ASP A CA 1
ATOM 780 C C . ASP A 1 96 ? -6.503 -2.949 -3.419 1.00 95.62 96 ASP A C 1
ATOM 782 O O . ASP A 1 96 ? -7.456 -3.342 -2.741 1.00 95.62 96 ASP A O 1
ATOM 786 N N . MET A 1 97 ? -6.647 -2.632 -4.716 1.00 96.88 97 MET A N 1
ATOM 787 C CA . MET A 1 97 ? -7.896 -2.817 -5.469 1.00 96.88 97 MET A CA 1
ATOM 788 C C . MET A 1 97 ? -8.254 -4.303 -5.608 1.00 96.88 97 MET A C 1
ATOM 790 O O . MET A 1 97 ? -9.401 -4.676 -5.362 1.00 96.88 97 MET A O 1
ATOM 794 N N . VAL A 1 98 ? -7.303 -5.167 -5.979 1.00 97.75 98 VAL A N 1
ATOM 795 C CA . VAL A 1 98 ? -7.590 -6.606 -6.118 1.00 97.75 98 VAL A CA 1
ATOM 796 C C . VAL A 1 98 ? -7.876 -7.261 -4.767 1.00 97.75 98 VAL A C 1
ATOM 798 O O . VAL A 1 98 ? -8.799 -8.068 -4.678 1.00 97.75 98 VAL A O 1
ATOM 801 N N . ARG A 1 99 ? -7.178 -6.849 -3.695 1.00 97.19 99 ARG A N 1
ATOM 802 C CA . ARG A 1 99 ? -7.447 -7.313 -2.321 1.00 97.19 99 ARG A CA 1
ATOM 803 C C . ARG A 1 99 ? -8.879 -7.012 -1.895 1.00 97.19 99 ARG A C 1
ATOM 805 O O . ARG A 1 99 ? -9.604 -7.920 -1.497 1.00 97.19 99 ARG A O 1
ATOM 812 N N . VAL A 1 100 ? -9.318 -5.757 -2.034 1.00 95.94 100 VAL A N 1
ATOM 813 C CA . VAL A 1 100 ? -10.683 -5.377 -1.639 1.00 95.94 100 VAL A CA 1
ATOM 814 C C . VAL A 1 100 ? -11.742 -5.979 -2.559 1.00 95.94 100 VAL A C 1
ATOM 816 O O . VAL A 1 100 ? -12.833 -6.304 -2.100 1.00 95.94 100 VAL A O 1
ATOM 819 N N . CYS A 1 101 ? -11.437 -6.169 -3.847 1.00 97.31 101 CYS A N 1
ATOM 820 C CA . CYS A 1 101 ? -12.340 -6.855 -4.764 1.00 97.31 101 CYS A CA 1
ATOM 821 C C . CYS A 1 101 ? -12.560 -8.300 -4.313 1.00 97.31 101 CYS A C 1
ATOM 823 O O . CYS A 1 101 ? -13.702 -8.713 -4.156 1.00 97.31 101 CYS A O 1
ATOM 825 N N . CYS A 1 102 ? -11.494 -9.038 -4.006 1.00 97.06 102 CYS A N 1
ATOM 826 C CA . CYS A 1 102 ? -11.599 -10.406 -3.504 1.00 97.06 102 CYS A CA 1
ATOM 827 C C . CYS A 1 102 ? -12.325 -10.495 -2.150 1.00 97.06 102 CYS A C 1
ATOM 829 O O . CYS A 1 102 ? -13.109 -11.420 -1.915 1.00 97.06 102 CYS A O 1
ATOM 831 N N . ALA A 1 103 ? -12.079 -9.528 -1.263 1.00 96.38 103 ALA A N 1
ATOM 832 C CA . ALA A 1 103 ? -12.688 -9.487 0.061 1.00 96.38 103 ALA A CA 1
ATOM 833 C C . ALA A 1 103 ? -14.190 -9.173 0.001 1.00 96.38 103 ALA A C 1
ATOM 835 O O . ALA A 1 103 ? -14.977 -9.817 0.688 1.00 96.38 103 ALA A O 1
ATOM 836 N N . LEU A 1 104 ? -14.593 -8.183 -0.805 1.00 95.38 104 LEU A N 1
ATOM 837 C CA . LEU A 1 104 ? -15.946 -7.624 -0.748 1.00 95.38 104 LEU A CA 1
ATOM 838 C C . LEU A 1 104 ? -16.843 -8.068 -1.904 1.00 95.38 104 LEU A C 1
ATOM 840 O O . LEU A 1 104 ? -18.046 -8.200 -1.706 1.00 95.38 104 LEU A O 1
ATOM 844 N N . ARG A 1 105 ? -16.306 -8.217 -3.117 1.00 95.88 105 ARG A N 1
ATOM 845 C CA . ARG A 1 105 ? -17.066 -8.502 -4.349 1.00 95.88 105 ARG A CA 1
ATOM 846 C C . ARG A 1 105 ? -16.297 -9.490 -5.239 1.00 95.88 105 ARG A C 1
ATOM 848 O O . ARG A 1 105 ? -15.807 -9.106 -6.307 1.00 95.88 105 ARG A O 1
ATOM 855 N N . PRO A 1 106 ? -16.099 -10.737 -4.775 1.00 96.44 106 PRO A N 1
ATOM 856 C CA . PRO A 1 106 ? -15.256 -11.710 -5.463 1.00 96.44 106 PRO A CA 1
ATOM 857 C C . PRO A 1 106 ? -15.864 -12.234 -6.769 1.00 96.44 106 PRO A C 1
ATOM 859 O O . PRO A 1 106 ? -15.156 -12.864 -7.553 1.00 96.44 106 PRO A O 1
ATOM 862 N N . GLU A 1 107 ? -17.161 -12.030 -6.993 1.00 97.19 107 GLU A N 1
ATOM 863 C CA . GLU A 1 107 ? -17.906 -12.670 -8.068 1.00 97.19 107 GLU A CA 1
ATOM 864 C C . GLU A 1 107 ? -17.364 -12.283 -9.451 1.00 97.19 107 GLU A C 1
ATOM 866 O O . GLU A 1 107 ? -17.120 -11.111 -9.751 1.00 97.19 107 GLU A O 1
ATOM 871 N N . GLY A 1 108 ? -17.225 -13.285 -10.322 1.00 97.31 108 GLY A N 1
ATOM 872 C CA . GLY A 1 108 ? -16.818 -13.104 -11.716 1.00 97.31 108 GLY A CA 1
ATOM 873 C C . GLY A 1 108 ? -15.308 -13.063 -11.964 1.00 97.31 108 GLY A C 1
ATOM 874 O O . GLY A 1 108 ? -14.920 -12.908 -13.123 1.00 97.31 108 GLY A O 1
ATOM 875 N N . ILE A 1 109 ? -14.485 -13.217 -10.922 1.00 98.31 109 ILE A N 1
ATOM 876 C CA . ILE A 1 109 ? -13.020 -13.302 -10.996 1.00 98.31 109 ILE A CA 1
ATOM 877 C C . ILE A 1 109 ? -12.570 -14.583 -10.291 1.00 98.31 109 ILE A C 1
ATOM 879 O O . ILE A 1 109 ? -13.062 -14.907 -9.210 1.00 98.31 109 ILE A O 1
ATOM 883 N N . ASN A 1 110 ? -11.630 -15.305 -10.896 1.00 98.31 110 ASN A N 1
ATOM 884 C CA . ASN A 1 110 ? -11.016 -16.477 -10.286 1.00 98.31 110 ASN A CA 1
ATOM 885 C C . ASN A 1 110 ? -9.875 -16.030 -9.368 1.00 98.31 110 ASN A C 1
ATOM 887 O O . ASN A 1 110 ? -8.966 -15.317 -9.798 1.00 98.31 110 ASN A O 1
ATOM 891 N N . TRP A 1 111 ? -9.917 -16.454 -8.107 1.00 97.44 111 TRP A N 1
ATOM 892 C CA . TRP A 1 111 ? -8.938 -16.068 -7.093 1.00 97.44 111 TRP A CA 1
ATOM 893 C C . TRP A 1 111 ? -8.018 -17.258 -6.794 1.00 97.44 111 TRP A C 1
ATOM 895 O O . TRP A 1 111 ? -8.495 -18.246 -6.234 1.00 97.44 111 TRP A O 1
ATOM 905 N N . PRO A 1 112 ? -6.731 -17.209 -7.185 1.00 96.88 112 PRO A N 1
ATOM 906 C CA . PRO A 1 112 ? -5.793 -18.298 -6.939 1.00 96.88 112 PRO A CA 1
ATOM 907 C C . PRO A 1 112 ? -5.523 -18.441 -5.440 1.00 96.88 112 PRO A C 1
ATOM 909 O O . PRO A 1 112 ? -5.480 -17.448 -4.712 1.00 96.88 112 PRO A O 1
ATOM 912 N N . GLN A 1 113 ? -5.298 -19.670 -4.987 1.00 95.81 113 GLN A N 1
ATOM 913 C CA . GLN A 1 113 ? -4.975 -19.977 -3.596 1.00 95.81 113 GLN A CA 1
ATOM 914 C C . GLN A 1 113 ? -3.547 -20.510 -3.474 1.00 95.81 113 GLN A C 1
ATOM 916 O O . GLN A 1 113 ? -3.013 -21.113 -4.402 1.00 95.81 113 GLN A O 1
ATOM 921 N N . HIS A 1 114 ? -2.932 -20.237 -2.331 1.00 92.62 114 HIS A N 1
ATOM 922 C CA . HIS A 1 114 ? -1.722 -20.885 -1.854 1.00 92.62 114 HIS A CA 1
ATOM 923 C C . HIS A 1 114 ? -2.050 -22.275 -1.291 1.00 92.62 114 HIS A C 1
ATOM 925 O O . HIS A 1 114 ? -3.213 -22.590 -1.033 1.00 92.62 114 HIS A O 1
ATOM 931 N N . ASP A 1 115 ? -1.018 -23.083 -1.045 1.00 91.06 115 ASP A N 1
ATOM 932 C CA . ASP A 1 115 ? -1.163 -24.434 -0.483 1.00 91.06 115 ASP A CA 1
ATOM 933 C C . ASP A 1 115 ? -1.824 -24.433 0.909 1.00 91.06 115 ASP A C 1
ATOM 935 O O . ASP A 1 115 ? -2.488 -25.394 1.286 1.00 91.06 115 ASP A O 1
ATOM 939 N N . ASP A 1 116 ? -1.692 -23.333 1.659 1.00 90.38 116 ASP A N 1
ATOM 940 C CA . ASP A 1 116 ? -2.334 -23.122 2.964 1.00 90.38 116 ASP A CA 1
ATOM 941 C C . ASP A 1 116 ? -3.804 -22.655 2.867 1.00 90.38 116 ASP A C 1
ATOM 943 O O . ASP A 1 116 ? -4.441 -22.373 3.883 1.00 90.38 116 ASP A O 1
ATOM 947 N N . GLY A 1 117 ? -4.352 -22.548 1.651 1.00 90.31 117 GLY A N 1
ATOM 948 C CA . GLY A 1 117 ? -5.714 -22.088 1.370 1.00 90.31 117 GLY A CA 1
ATOM 949 C C . GLY A 1 117 ? -5.888 -20.565 1.342 1.00 90.31 117 GLY A C 1
ATOM 950 O O . GLY A 1 117 ? -6.965 -20.078 0.979 1.00 90.31 117 GLY A O 1
ATOM 951 N N . SER A 1 118 ? -4.857 -19.784 1.681 1.00 92.69 118 SER A N 1
ATOM 952 C CA . SER A 1 118 ? -4.914 -18.322 1.604 1.00 92.69 118 SER A CA 1
ATOM 953 C C . SER A 1 118 ? -4.908 -17.834 0.151 1.00 92.69 118 SER A C 1
ATOM 955 O O . SER A 1 118 ? -4.381 -18.484 -0.747 1.00 92.69 118 SER A O 1
ATOM 957 N N . THR A 1 119 ? -5.523 -16.682 -0.126 1.00 95.31 119 THR A N 1
ATOM 958 C CA . THR A 1 119 ? -5.578 -16.153 -1.501 1.00 95.31 119 THR A CA 1
ATOM 959 C C . THR A 1 119 ? -4.254 -15.523 -1.906 1.00 95.31 119 THR A C 1
ATOM 961 O O . THR A 1 119 ? -3.706 -14.689 -1.183 1.00 95.31 119 THR A O 1
ATOM 964 N N . SER A 1 120 ? -3.784 -15.854 -3.106 1.00 95.81 120 SER A N 1
ATOM 965 C CA . SER A 1 120 ? -2.620 -15.217 -3.696 1.00 95.81 120 SER A CA 1
ATOM 966 C C . SER A 1 120 ? -2.996 -13.958 -4.471 1.00 95.81 120 SER A C 1
ATOM 968 O O . SER A 1 120 ? -3.857 -13.972 -5.347 1.00 95.81 120 SER A O 1
ATOM 970 N N . PHE A 1 121 ? -2.294 -12.865 -4.182 1.00 96.31 121 PHE A N 1
ATOM 971 C CA . PHE A 1 121 ? -2.407 -11.598 -4.912 1.00 96.31 121 PHE A CA 1
ATOM 972 C C . PHE A 1 121 ? -1.155 -11.314 -5.748 1.00 96.31 121 PHE A C 1
ATOM 974 O O . PHE A 1 121 ? -0.821 -10.159 -5.999 1.00 96.31 121 PHE A O 1
ATOM 981 N N . LYS A 1 122 ? -0.418 -12.352 -6.142 1.00 95.56 122 LYS A N 1
ATOM 982 C CA . LYS A 1 122 ? 0.670 -12.230 -7.115 1.00 95.56 122 LYS A CA 1
ATOM 983 C C . LYS A 1 122 ? 0.090 -12.057 -8.522 1.00 95.56 122 LYS A C 1
ATOM 985 O O . LYS A 1 122 ? -0.925 -12.680 -8.845 1.00 95.56 122 LYS A O 1
ATOM 990 N N . LEU A 1 123 ? 0.693 -11.192 -9.336 1.00 95.69 123 LEU A N 1
ATOM 991 C CA . LEU A 1 123 ? 0.147 -10.819 -10.644 1.00 95.69 123 LEU A CA 1
ATOM 992 C C . LEU A 1 123 ? 0.137 -12.021 -11.600 1.00 95.69 123 LEU A C 1
ATOM 994 O O . LEU A 1 123 ? -0.866 -12.279 -12.267 1.00 95.69 123 LEU A O 1
ATOM 998 N N . GLU A 1 124 ? 1.212 -12.803 -11.599 1.00 94.81 124 GLU A N 1
ATOM 999 C CA . GLU A 1 124 ? 1.382 -14.050 -12.341 1.00 94.81 124 GLU A CA 1
ATOM 1000 C C . GLU A 1 124 ? 0.338 -15.110 -11.954 1.00 94.81 124 GLU A C 1
ATOM 1002 O O . GLU A 1 124 ? -0.264 -15.740 -12.821 1.00 94.81 124 GLU A O 1
ATOM 1007 N N . HIS A 1 125 ? 0.010 -15.239 -10.665 1.00 96.38 125 HIS A N 1
ATOM 1008 C CA . HIS A 1 125 ? -1.024 -16.174 -10.217 1.00 96.38 125 HIS A CA 1
ATOM 1009 C C . HIS A 1 125 ? -2.427 -15.715 -10.641 1.00 96.38 125 HIS A C 1
ATOM 1011 O O . HIS A 1 125 ? -3.238 -16.521 -11.099 1.00 96.38 125 HIS A O 1
ATOM 1017 N N . LEU A 1 126 ? -2.730 -14.418 -10.497 1.00 97.25 126 LEU A N 1
ATOM 1018 C CA . LEU A 1 126 ? -4.035 -13.859 -10.865 1.00 97.25 126 LEU A CA 1
ATOM 1019 C C . LEU A 1 126 ? -4.286 -13.943 -12.370 1.00 97.25 126 LEU A C 1
ATOM 1021 O O . LEU A 1 126 ? -5.390 -14.287 -12.793 1.00 97.25 126 LEU A O 1
ATOM 1025 N N . THR A 1 127 ? -3.275 -13.633 -13.178 1.00 97.00 127 THR A N 1
ATOM 1026 C CA . THR A 1 127 ? -3.373 -13.722 -14.639 1.00 97.00 127 THR A CA 1
ATOM 1027 C C . THR A 1 127 ? -3.572 -15.163 -15.099 1.00 97.00 127 THR A C 1
ATOM 1029 O O . THR A 1 127 ? -4.526 -15.419 -15.837 1.00 97.00 127 THR A O 1
ATOM 1032 N N . ALA A 1 128 ? -2.788 -16.110 -14.571 1.00 96.31 128 ALA A N 1
ATOM 1033 C CA . ALA A 1 128 ? -2.952 -17.536 -14.855 1.00 96.31 128 ALA A CA 1
ATOM 1034 C C . ALA A 1 128 ? -4.361 -18.045 -14.496 1.00 96.31 128 ALA A C 1
ATOM 1036 O O . ALA A 1 128 ? -5.035 -18.647 -15.331 1.00 96.31 128 ALA A O 1
ATOM 1037 N N . ALA A 1 129 ? -4.861 -17.729 -13.296 1.00 97.69 129 ALA A N 1
ATOM 1038 C CA . ALA A 1 129 ? -6.189 -18.160 -12.847 1.00 97.69 129 ALA A CA 1
ATOM 1039 C C . ALA A 1 129 ? -7.346 -17.598 -13.697 1.00 97.69 129 ALA A C 1
ATOM 1041 O O . ALA A 1 129 ? -8.438 -18.170 -13.722 1.00 97.69 129 ALA A O 1
ATOM 1042 N N . ASN A 1 130 ? -7.129 -16.477 -14.391 1.00 97.94 130 ASN A N 1
ATOM 1043 C CA . ASN A 1 130 ? -8.144 -15.794 -15.196 1.00 97.94 130 ASN A CA 1
ATOM 1044 C C . ASN A 1 130 ? -7.903 -15.912 -16.711 1.00 97.94 130 ASN A C 1
ATOM 1046 O O . ASN A 1 130 ? -8.533 -15.180 -17.474 1.00 97.94 130 ASN A O 1
ATOM 1050 N N . ASN A 1 131 ? -7.042 -16.840 -17.152 1.00 95.81 131 ASN A N 1
ATOM 1051 C CA . ASN A 1 131 ? -6.708 -17.070 -18.565 1.00 95.81 131 ASN A CA 1
ATOM 1052 C C . ASN A 1 131 ? -6.218 -15.800 -19.289 1.00 95.81 131 ASN A C 1
ATOM 1054 O O . ASN A 1 131 ? -6.565 -15.546 -20.444 1.00 95.81 131 ASN A O 1
ATOM 1058 N N . ILE A 1 132 ? -5.437 -14.976 -18.593 1.00 94.50 132 ILE A N 1
ATOM 1059 C CA . ILE A 1 132 ? -4.795 -13.785 -19.149 1.00 94.50 132 ILE A CA 1
ATOM 1060 C C . ILE A 1 132 ? -3.362 -14.162 -19.517 1.00 94.50 132 ILE A C 1
ATOM 1062 O O . ILE A 1 132 ? -2.637 -14.691 -18.678 1.00 94.50 132 ILE A O 1
ATOM 1066 N N . SER A 1 133 ? -2.961 -13.878 -20.760 1.00 89.62 133 SER A N 1
ATOM 1067 C CA . SER A 1 133 ? -1.586 -14.124 -21.206 1.00 89.62 133 SER A CA 1
ATOM 1068 C C . SER A 1 133 ? -0.593 -13.348 -20.344 1.00 89.62 133 SER A C 1
ATOM 1070 O O . SER A 1 133 ? -0.756 -12.144 -20.132 1.00 89.62 133 SER A O 1
ATOM 1072 N N . HIS A 1 134 ? 0.423 -14.058 -19.870 1.00 85.06 134 HIS A N 1
ATOM 1073 C CA . HIS A 1 134 ? 1.534 -13.531 -19.096 1.00 85.06 134 HIS A CA 1
ATOM 1074 C C . HIS A 1 134 ? 2.790 -14.297 -19.531 1.00 85.06 134 HIS A C 1
ATOM 1076 O O . HIS A 1 134 ? 3.199 -15.251 -18.879 1.00 85.06 134 HIS A O 1
ATOM 1082 N N . GLU A 1 135 ? 3.319 -13.947 -20.707 1.00 74.81 135 GLU A N 1
ATOM 1083 C CA . GLU A 1 135 ? 4.321 -14.751 -21.424 1.00 74.81 135 GLU A CA 1
ATOM 1084 C C . GLU A 1 135 ? 5.605 -14.958 -20.613 1.00 74.81 135 GLU A C 1
ATOM 1086 O O . GLU A 1 135 ? 5.997 -16.097 -20.368 1.00 74.81 135 GLU A O 1
ATOM 1091 N N . SER A 1 136 ? 6.230 -13.865 -20.165 1.00 69.69 136 SER A N 1
ATOM 1092 C CA . SER A 1 136 ? 7.404 -13.893 -19.292 1.00 69.69 136 SER A CA 1
ATOM 1093 C C . SER A 1 136 ? 7.126 -13.034 -18.068 1.00 69.69 136 SER A C 1
ATOM 1095 O O . SER A 1 136 ? 7.179 -11.806 -18.141 1.00 69.69 136 SER A O 1
ATOM 1097 N N . ALA A 1 137 ? 6.822 -13.676 -16.940 1.00 56.81 137 ALA A N 1
ATOM 1098 C CA . ALA A 1 137 ? 6.824 -12.986 -15.655 1.00 56.81 137 ALA A CA 1
ATOM 1099 C C . ALA A 1 137 ? 8.195 -12.322 -15.448 1.00 56.81 137 ALA A C 1
ATOM 1101 O O . ALA A 1 137 ? 9.219 -12.918 -15.787 1.00 56.81 137 ALA A O 1
ATOM 1102 N N . HIS A 1 138 ? 8.203 -11.090 -14.934 1.00 60.16 138 HIS A N 1
ATOM 1103 C CA . HIS A 1 138 ? 9.402 -10.258 -14.745 1.00 60.16 138 HIS A CA 1
ATOM 1104 C C . HIS A 1 138 ? 10.013 -9.641 -16.017 1.00 60.16 138 HIS A C 1
ATOM 1106 O O . HIS A 1 138 ? 11.053 -8.986 -15.925 1.00 60.16 138 HIS A O 1
ATOM 1112 N N . ASP A 1 139 ? 9.356 -9.756 -17.179 1.00 79.88 139 ASP A N 1
ATOM 1113 C CA . ASP A 1 139 ? 9.534 -8.772 -18.251 1.00 79.88 139 ASP A CA 1
ATOM 1114 C C . ASP A 1 139 ? 8.642 -7.555 -17.972 1.00 79.88 139 ASP A C 1
ATOM 1116 O O . ASP A 1 139 ? 7.418 -7.668 -17.860 1.00 79.88 139 ASP A O 1
ATOM 1120 N N . ALA A 1 140 ? 9.254 -6.372 -17.907 1.00 84.06 140 ALA A N 1
ATOM 1121 C CA . ALA A 1 140 ? 8.566 -5.133 -17.560 1.00 84.06 140 ALA A CA 1
ATOM 1122 C C . ALA A 1 140 ? 7.366 -4.846 -18.479 1.00 84.06 140 ALA A C 1
ATOM 1124 O O . ALA A 1 140 ? 6.345 -4.325 -18.027 1.00 84.06 140 ALA A O 1
ATOM 1125 N N . LEU A 1 141 ? 7.462 -5.183 -19.771 1.00 89.50 141 LEU A N 1
ATOM 1126 C CA . LEU A 1 141 ? 6.365 -4.953 -20.708 1.00 89.50 141 LEU A CA 1
ATOM 1127 C C . LEU A 1 141 ? 5.225 -5.965 -20.516 1.00 89.50 141 LEU A C 1
ATOM 1129 O O . LEU A 1 141 ? 4.053 -5.572 -20.521 1.00 89.50 141 LEU A O 1
ATOM 1133 N N . SER A 1 142 ? 5.554 -7.243 -20.312 1.00 88.88 142 SER A N 1
ATOM 1134 C CA . SER A 1 142 ? 4.584 -8.284 -19.957 1.00 88.88 142 SER A CA 1
ATOM 1135 C C . SER A 1 142 ? 3.815 -7.936 -18.673 1.00 88.88 142 SER A C 1
ATOM 1137 O O . SER A 1 142 ? 2.580 -7.964 -18.676 1.00 88.88 142 SER A O 1
ATOM 1139 N N . ASP A 1 143 ? 4.505 -7.492 -17.617 1.00 91.81 143 ASP A N 1
ATOM 1140 C CA . ASP A 1 143 ? 3.882 -7.074 -16.352 1.00 91.81 143 ASP A CA 1
ATOM 1141 C C . ASP A 1 143 ? 2.940 -5.868 -16.534 1.00 91.81 143 ASP A C 1
ATOM 1143 O O . ASP A 1 143 ? 1.857 -5.807 -15.936 1.00 91.81 143 ASP A O 1
ATOM 1147 N N . VAL A 1 144 ? 3.286 -4.921 -17.416 1.00 93.94 144 VAL A N 1
ATOM 1148 C CA . VAL A 1 144 ? 2.402 -3.800 -17.781 1.00 93.94 144 VAL A CA 1
ATOM 1149 C C . VAL A 1 144 ? 1.131 -4.304 -18.469 1.00 93.94 144 VAL A C 1
ATOM 1151 O O . VAL A 1 144 ? 0.026 -3.886 -18.105 1.00 93.94 144 VAL A O 1
ATOM 1154 N N . TYR A 1 145 ? 1.243 -5.218 -19.437 1.00 94.44 145 TYR A N 1
ATOM 1155 C CA . TYR A 1 145 ? 0.068 -5.778 -20.110 1.00 94.44 145 TYR A CA 1
ATOM 1156 C C . TYR A 1 145 ? -0.810 -6.602 -19.163 1.00 94.44 145 TYR A C 1
ATOM 1158 O O . TYR A 1 145 ? -2.036 -6.439 -19.184 1.00 94.44 145 TYR A O 1
ATOM 1166 N N . ALA A 1 146 ? -0.205 -7.407 -18.290 1.00 95.44 146 ALA A N 1
ATOM 1167 C CA . ALA A 1 146 ? -0.889 -8.144 -17.233 1.00 95.44 146 ALA A CA 1
ATOM 1168 C C . ALA A 1 146 ? -1.649 -7.196 -16.288 1.00 95.44 146 ALA A C 1
ATOM 1170 O O . ALA A 1 146 ? -2.841 -7.384 -16.035 1.00 95.44 146 ALA A O 1
ATOM 1171 N N . THR A 1 147 ? -1.003 -6.116 -15.842 1.00 96.88 147 THR A N 1
ATOM 1172 C CA . THR A 1 147 ? -1.611 -5.080 -14.992 1.00 96.88 147 THR A CA 1
ATOM 1173 C C . THR A 1 147 ? -2.824 -4.435 -15.674 1.00 96.88 147 THR A C 1
ATOM 1175 O O . THR A 1 147 ? -3.899 -4.327 -15.075 1.00 96.88 147 THR A O 1
ATOM 1178 N N . ILE A 1 148 ? -2.702 -4.063 -16.955 1.00 97.12 148 ILE A N 1
ATOM 1179 C CA . ILE A 1 148 ? -3.811 -3.508 -17.751 1.00 97.12 148 ILE A CA 1
ATOM 1180 C C . ILE A 1 148 ? -4.959 -4.519 -17.877 1.00 97.12 148 ILE A C 1
ATOM 1182 O O . ILE A 1 148 ? -6.130 -4.143 -17.765 1.00 97.12 148 ILE A O 1
ATOM 1186 N N . ALA A 1 149 ? -4.651 -5.792 -18.124 1.00 97.88 149 ALA A N 1
ATOM 1187 C CA . ALA A 1 149 ? -5.652 -6.842 -18.263 1.00 97.88 149 ALA A CA 1
ATOM 1188 C C . ALA A 1 149 ? -6.419 -7.080 -16.953 1.00 97.88 149 ALA A C 1
ATOM 1190 O O . ALA A 1 149 ? -7.648 -7.161 -16.982 1.00 97.88 149 ALA A O 1
ATOM 1191 N N . ILE A 1 150 ? -5.736 -7.084 -15.805 1.00 98.38 150 ILE A N 1
ATOM 1192 C CA . ILE A 1 150 ? -6.377 -7.172 -14.485 1.00 98.38 150 ILE A CA 1
ATOM 1193 C C . ILE A 1 150 ? -7.260 -5.949 -14.210 1.00 98.38 150 ILE A C 1
ATOM 1195 O O . ILE A 1 150 ? -8.403 -6.110 -13.777 1.00 98.38 150 ILE A O 1
ATOM 1199 N N . ALA A 1 151 ? -6.800 -4.732 -14.524 1.00 98.38 151 ALA A N 1
ATOM 1200 C CA . ALA A 1 151 ? -7.633 -3.533 -14.400 1.00 98.38 151 ALA A CA 1
ATOM 1201 C C . ALA A 1 151 ? -8.918 -3.643 -15.236 1.00 98.38 151 ALA A C 1
ATOM 1203 O O . ALA A 1 151 ? -10.012 -3.358 -14.743 1.00 98.38 151 ALA A O 1
ATOM 1204 N N . LYS A 1 152 ? -8.799 -4.093 -16.492 1.00 98.50 152 LYS A N 1
ATOM 1205 C CA . LYS A 1 152 ? -9.943 -4.323 -17.386 1.00 98.50 152 LYS A CA 1
ATOM 1206 C C . LYS A 1 152 ? -10.880 -5.400 -16.847 1.00 98.50 152 LYS A C 1
ATOM 1208 O O . LYS A 1 152 ? -12.092 -5.208 -16.901 1.00 98.50 152 LYS A O 1
ATOM 1213 N N . LEU A 1 153 ? -10.339 -6.493 -16.310 1.00 98.56 153 LEU A N 1
ATOM 1214 C CA . LEU A 1 153 ? -11.120 -7.576 -15.719 1.00 98.56 153 LEU A CA 1
ATOM 1215 C C . LEU A 1 153 ? -11.953 -7.071 -14.536 1.00 98.56 153 LEU A C 1
ATOM 1217 O O . LEU A 1 153 ? -13.172 -7.244 -14.532 1.00 98.56 153 LEU A O 1
ATOM 1221 N N . VAL A 1 154 ? -11.328 -6.379 -13.577 1.00 98.44 154 VAL A N 1
ATOM 1222 C CA . VAL A 1 154 ? -12.034 -5.813 -12.415 1.00 98.44 154 VAL A CA 1
ATOM 1223 C C . VAL A 1 154 ? -13.066 -4.778 -12.857 1.00 98.44 154 VAL A C 1
ATOM 1225 O O . VAL A 1 154 ? -14.201 -4.816 -12.390 1.00 98.44 154 VAL A O 1
ATOM 1228 N N . LYS A 1 155 ? -12.732 -3.902 -13.813 1.00 98.56 155 LYS A N 1
ATOM 1229 C CA . LYS A 1 155 ? -13.683 -2.924 -14.359 1.00 98.56 155 LYS A CA 1
ATOM 1230 C C . LYS A 1 155 ? -14.885 -3.590 -15.036 1.00 98.56 155 LYS A C 1
ATOM 1232 O O . LYS A 1 155 ? -16.001 -3.106 -14.892 1.00 98.56 155 LYS A O 1
ATOM 1237 N N . ALA A 1 156 ? -14.678 -4.689 -15.759 1.00 98.50 156 ALA A N 1
ATOM 1238 C CA . ALA A 1 156 ? -15.749 -5.402 -16.452 1.00 98.50 156 ALA A CA 1
ATOM 1239 C C . ALA A 1 156 ? -16.661 -6.177 -15.489 1.00 98.50 156 ALA A C 1
ATOM 1241 O O . ALA A 1 156 ? -17.876 -6.193 -15.672 1.00 98.50 156 ALA A O 1
ATOM 1242 N N . LYS A 1 157 ? -16.087 -6.827 -14.470 1.00 98.44 157 LYS A N 1
ATOM 1243 C CA . LYS A 1 157 ? -16.835 -7.676 -13.529 1.00 98.44 157 LYS A CA 1
ATOM 1244 C C . LYS A 1 157 ? -17.441 -6.889 -12.372 1.00 98.44 157 LYS A C 1
ATOM 1246 O O . LYS A 1 157 ? -18.534 -7.213 -11.925 1.00 98.44 157 LYS A O 1
ATOM 1251 N N . GLN A 1 158 ? -16.756 -5.843 -11.914 1.00 98.00 158 GLN A N 1
ATOM 1252 C CA . GLN A 1 158 ? -17.122 -5.044 -10.745 1.00 98.00 158 GLN A CA 1
ATOM 1253 C C . GLN A 1 158 ? -17.009 -3.527 -11.029 1.00 98.00 158 GLN A C 1
ATOM 1255 O O . GLN A 1 158 ? -16.291 -2.813 -10.322 1.00 98.00 158 GLN A O 1
ATOM 1260 N N . PRO A 1 159 ? -17.736 -2.979 -12.030 1.00 98.06 159 PRO A N 1
ATOM 1261 C CA . PRO A 1 159 ? -17.572 -1.592 -12.491 1.00 98.06 159 PRO A CA 1
ATOM 1262 C C . PRO A 1 159 ? -17.818 -0.546 -11.397 1.00 98.06 159 PRO A C 1
ATOM 1264 O O . PRO A 1 159 ? -17.042 0.391 -11.244 1.00 98.06 159 PRO A O 1
ATOM 1267 N N . LYS A 1 160 ? -18.856 -0.733 -10.568 1.00 97.31 160 LYS A N 1
ATOM 1268 C CA . LYS A 1 160 ? -19.170 0.196 -9.466 1.00 97.31 160 LYS A CA 1
ATOM 1269 C C . LYS A 1 160 ? -18.063 0.241 -8.412 1.00 97.31 160 LYS A C 1
ATOM 1271 O O . LYS A 1 160 ? -17.782 1.309 -7.872 1.00 97.31 160 LYS A O 1
ATOM 1276 N N . LEU A 1 161 ? -17.458 -0.911 -8.109 1.00 96.50 161 LEU A N 1
ATOM 1277 C CA . LEU A 1 161 ? -16.337 -0.987 -7.176 1.00 96.50 161 LEU A CA 1
ATOM 1278 C C . LEU A 1 161 ? -15.101 -0.327 -7.792 1.00 96.50 161 LEU A C 1
ATOM 1280 O O . LEU A 1 161 ? -14.472 0.490 -7.131 1.00 96.50 161 LEU A O 1
ATOM 1284 N N . PHE A 1 162 ? -14.801 -0.613 -9.061 1.00 98.31 162 PHE A N 1
ATOM 1285 C CA . PHE A 1 162 ? -13.704 0.027 -9.786 1.00 98.31 162 PHE A CA 1
ATOM 1286 C C . PHE A 1 162 ? -13.825 1.559 -9.754 1.00 98.31 162 PHE A C 1
ATOM 1288 O O . PHE A 1 162 ? -12.892 2.236 -9.330 1.00 98.31 162 PHE A O 1
ATOM 1295 N N . ASP A 1 163 ? -14.988 2.109 -10.113 1.00 98.06 163 ASP A N 1
ATOM 1296 C CA . ASP A 1 163 ? -15.221 3.558 -10.129 1.00 98.06 163 ASP A CA 1
ATOM 1297 C C . ASP A 1 163 ? -15.123 4.181 -8.730 1.00 98.06 163 ASP A C 1
ATOM 1299 O O . ASP A 1 163 ? -14.593 5.283 -8.567 1.00 98.06 163 ASP A O 1
ATOM 1303 N N . TYR A 1 164 ? -15.623 3.480 -7.707 1.00 97.00 164 TYR A N 1
ATOM 1304 C CA . TYR A 1 164 ? -15.487 3.897 -6.314 1.00 97.00 164 TYR A CA 1
ATOM 1305 C C . TYR A 1 164 ? -14.013 3.982 -5.902 1.00 97.00 164 TYR A C 1
ATOM 1307 O O . TYR A 1 164 ? -13.570 5.022 -5.417 1.00 97.00 164 TYR A O 1
ATOM 1315 N N . LEU A 1 165 ? -13.235 2.927 -6.148 1.00 97.06 165 LEU A N 1
ATOM 1316 C CA . LEU A 1 165 ? -11.823 2.851 -5.766 1.00 97.06 165 LEU A CA 1
ATOM 1317 C C . LEU A 1 165 ? -10.948 3.810 -6.573 1.00 97.06 165 LEU A C 1
ATOM 1319 O O . LEU A 1 165 ? -10.020 4.403 -6.026 1.00 97.06 165 LEU A O 1
ATOM 1323 N N . PHE A 1 166 ? -11.272 4.028 -7.847 1.00 98.06 166 PHE A N 1
ATOM 1324 C CA . PHE A 1 166 ? -10.558 4.984 -8.682 1.00 98.06 166 PHE A CA 1
ATOM 1325 C C . PHE A 1 166 ? -10.690 6.413 -8.140 1.00 98.06 166 PHE A C 1
ATOM 1327 O O . PHE A 1 166 ? -9.726 7.177 -8.200 1.00 98.06 166 PHE A O 1
ATOM 1334 N N . LYS A 1 167 ? -11.837 6.791 -7.553 1.00 97.44 167 LYS A N 1
ATOM 1335 C CA . LYS A 1 167 ? -12.003 8.097 -6.879 1.00 97.44 167 LYS A CA 1
ATOM 1336 C C . LYS A 1 167 ? -11.093 8.240 -5.656 1.00 97.44 167 LYS A C 1
ATOM 1338 O O . LYS A 1 167 ? -10.536 9.315 -5.443 1.00 97.44 167 LYS A O 1
ATOM 1343 N N . LEU A 1 168 ? -10.871 7.155 -4.911 1.00 96.94 168 LEU A N 1
ATOM 1344 C CA . LEU A 1 168 ? -10.017 7.139 -3.714 1.00 96.94 168 LEU A CA 1
ATOM 1345 C C . LEU A 1 168 ? -8.527 7.358 -4.004 1.00 96.94 168 LEU A C 1
ATOM 1347 O O . LEU A 1 168 ? -7.744 7.557 -3.080 1.00 96.94 168 LEU A O 1
ATOM 1351 N N . ARG A 1 169 ? -8.108 7.406 -5.273 1.00 96.12 169 ARG A N 1
ATOM 1352 C CA . ARG A 1 169 ? -6.756 7.870 -5.617 1.00 96.12 169 ARG A CA 1
ATOM 1353 C C . ARG A 1 169 ? -6.518 9.331 -5.206 1.00 96.12 169 ARG A C 1
ATOM 1355 O O . ARG A 1 169 ? -5.378 9.743 -5.006 1.00 96.12 169 ARG A O 1
ATOM 1362 N N . ASN A 1 170 ? -7.589 10.120 -5.069 1.00 96.69 170 ASN A N 1
ATOM 1363 C CA . ASN A 1 170 ? -7.529 11.481 -4.559 1.00 96.69 170 ASN A CA 1
ATOM 1364 C C . ASN A 1 170 ? -7.504 11.478 -3.024 1.00 96.69 170 ASN A C 1
ATOM 1366 O O . ASN A 1 170 ? -8.479 11.111 -2.368 1.00 96.69 170 ASN A O 1
ATOM 1370 N N . LYS A 1 171 ? -6.415 11.992 -2.445 1.00 96.19 171 LYS A N 1
ATOM 1371 C CA . LYS A 1 171 ? -6.225 12.051 -0.989 1.00 96.19 171 LYS A CA 1
ATOM 1372 C C . LYS A 1 171 ? -7.340 12.775 -0.227 1.00 96.19 171 LYS A C 1
ATOM 1374 O O . LYS A 1 171 ? -7.538 12.487 0.947 1.00 96.19 171 LYS A O 1
ATOM 1379 N N . ARG A 1 172 ? -8.052 13.720 -0.860 1.00 96.44 172 ARG A N 1
ATOM 1380 C CA . ARG A 1 172 ? -9.165 14.447 -0.223 1.00 96.44 172 ARG A CA 1
ATOM 1381 C C . ARG A 1 172 ? -10.371 13.536 0.013 1.00 96.44 172 ARG A C 1
ATOM 1383 O O . ARG A 1 172 ? -10.963 13.604 1.082 1.00 96.44 172 ARG A O 1
ATOM 1390 N N . GLU A 1 173 ? -10.669 12.653 -0.940 1.00 97.38 173 GLU A N 1
ATOM 1391 C CA . GLU A 1 173 ? -11.737 11.650 -0.816 1.00 97.38 173 GLU A CA 1
ATOM 1392 C C . GLU A 1 173 ? -11.423 10.665 0.316 1.00 97.38 173 GLU A C 1
ATOM 1394 O O . GLU A 1 173 ? -12.270 10.364 1.155 1.00 97.38 173 GLU A O 1
ATOM 1399 N N . VAL A 1 174 ? -10.165 10.223 0.396 1.00 97.62 174 VAL A N 1
ATOM 1400 C CA . VAL A 1 174 ? -9.689 9.360 1.486 1.00 97.62 174 VAL A CA 1
ATOM 1401 C C . VAL A 1 174 ? -9.770 10.076 2.835 1.00 97.62 174 VAL A C 1
ATOM 1403 O O . VAL A 1 174 ? -10.265 9.504 3.803 1.00 97.62 174 VAL A O 1
ATOM 1406 N N . ALA A 1 175 ? -9.298 11.323 2.918 1.00 96.56 175 ALA A N 1
ATOM 1407 C CA . ALA A 1 175 ? -9.302 12.095 4.159 1.00 96.56 175 ALA A CA 1
ATOM 1408 C C . ALA A 1 175 ? -10.723 12.335 4.695 1.00 96.56 175 ALA A C 1
ATOM 1410 O O . ALA A 1 175 ? -10.924 12.295 5.906 1.00 96.56 175 ALA A O 1
ATOM 1411 N N . ALA A 1 176 ? -11.708 12.525 3.811 1.00 96.44 176 ALA A N 1
ATOM 1412 C CA . ALA A 1 176 ? -13.111 12.642 4.200 1.00 96.44 176 ALA A CA 1
ATOM 1413 C C . ALA A 1 176 ? -13.650 11.353 4.848 1.00 96.44 176 ALA A C 1
ATOM 1415 O O . ALA A 1 176 ? -14.422 11.420 5.801 1.00 96.44 176 ALA A O 1
ATOM 1416 N N . LEU A 1 177 ? -13.222 10.180 4.368 1.00 97.00 177 LEU A N 1
ATOM 1417 C CA . LEU A 1 177 ? -13.597 8.886 4.949 1.00 97.00 177 LEU A CA 1
ATOM 1418 C C . LEU A 1 177 ? -12.845 8.581 6.253 1.00 97.00 177 LEU A C 1
ATOM 1420 O O . LEU A 1 177 ? -13.407 7.960 7.149 1.00 97.00 177 LEU A O 1
ATOM 1424 N N . LEU A 1 178 ? -11.602 9.050 6.389 1.00 97.38 178 LEU A N 1
ATOM 1425 C CA . LEU A 1 178 ? -10.771 8.907 7.592 1.00 97.38 178 LEU A CA 1
ATOM 1426 C C . LEU A 1 178 ? -10.922 10.090 8.563 1.00 97.38 178 LEU A C 1
ATOM 1428 O O . LEU A 1 178 ? -9.954 10.526 9.191 1.00 97.38 178 LEU A O 1
ATOM 1432 N N . ASN A 1 179 ? -12.136 10.625 8.692 1.00 96.06 179 ASN A N 1
ATOM 1433 C CA . ASN A 1 179 ? -12.406 11.772 9.549 1.00 96.06 179 ASN A CA 1
ATOM 1434 C C . ASN A 1 179 ? -12.282 11.398 11.040 1.00 96.06 179 ASN A C 1
ATOM 1436 O O . ASN A 1 179 ? -13.141 10.721 11.607 1.00 96.06 179 ASN A O 1
ATOM 1440 N N . VAL A 1 180 ? -11.225 11.896 11.686 1.00 96.00 180 VAL A N 1
ATOM 1441 C CA . VAL A 1 180 ? -10.910 11.652 13.106 1.00 96.00 180 VAL A CA 1
ATOM 1442 C C . VAL A 1 180 ? -11.887 12.309 14.086 1.00 96.00 180 VAL A C 1
ATOM 1444 O O . VAL A 1 180 ? -11.924 11.916 15.248 1.00 96.00 180 VAL A O 1
ATOM 1447 N N . ALA A 1 181 ? -12.673 13.299 13.651 1.00 95.19 181 ALA A N 1
ATOM 1448 C CA . ALA A 1 181 ? -13.703 13.917 14.484 1.00 95.19 181 ALA A CA 1
ATOM 1449 C C . ALA A 1 181 ? -14.971 13.056 14.519 1.00 95.19 181 ALA A C 1
ATOM 1451 O O . ALA A 1 181 ? -15.555 12.846 15.578 1.00 95.19 181 ALA A O 1
ATOM 1452 N N . GLU A 1 182 ? -15.370 12.518 13.364 1.00 95.25 182 GLU A N 1
ATOM 1453 C CA . GLU A 1 182 ? -16.528 11.623 13.264 1.00 95.25 182 GLU A CA 1
ATOM 1454 C C . GLU A 1 182 ? -16.219 10.211 13.766 1.00 95.25 182 GLU A C 1
ATOM 1456 O O . GLU A 1 182 ? -17.133 9.492 14.171 1.00 95.25 182 GLU A O 1
ATOM 1461 N N . LYS A 1 183 ? -14.942 9.804 13.712 1.00 95.25 183 LYS A N 1
ATOM 1462 C CA . LYS A 1 183 ? -14.455 8.484 14.129 1.00 95.25 183 LYS A CA 1
ATOM 1463 C C . LYS A 1 183 ? -15.266 7.331 13.526 1.00 95.25 183 LYS A C 1
ATOM 1465 O O . LYS A 1 183 ? -15.495 6.311 14.173 1.00 95.25 183 LYS A O 1
ATOM 1470 N N . LYS A 1 184 ? -15.748 7.494 12.292 1.00 96.94 184 LYS A N 1
ATOM 1471 C CA . LYS A 1 184 ? -16.539 6.464 11.611 1.00 96.94 184 LYS A CA 1
ATOM 1472 C C . LYS A 1 184 ? -15.628 5.313 11.181 1.00 96.94 184 LYS A C 1
ATOM 1474 O O . LYS A 1 184 ? -14.611 5.577 10.539 1.00 96.94 184 LYS A O 1
ATOM 1479 N N . PRO A 1 185 ? -15.981 4.054 11.489 1.00 97.81 185 PRO A N 1
ATOM 1480 C CA . PRO A 1 185 ? -15.228 2.914 10.993 1.00 97.81 185 PRO A CA 1
ATOM 1481 C C . PRO A 1 185 ? -15.259 2.816 9.463 1.00 97.81 185 PRO A C 1
ATOM 1483 O O . PRO A 1 185 ? -16.251 3.181 8.824 1.00 97.81 185 PRO A O 1
ATOM 1486 N N . VAL A 1 186 ? -14.189 2.278 8.885 1.00 98.00 186 VAL A N 1
ATOM 1487 C CA . VAL A 1 186 ? -14.045 1.994 7.452 1.00 98.00 186 VAL A CA 1
ATOM 1488 C C . VAL A 1 186 ? -13.396 0.629 7.250 1.00 98.00 186 VAL A C 1
ATOM 1490 O O . VAL A 1 186 ? -12.584 0.189 8.058 1.00 98.00 186 VAL A O 1
ATOM 1493 N N . LEU A 1 187 ? -13.735 -0.053 6.163 1.00 97.75 187 LEU A N 1
ATOM 1494 C CA . LEU A 1 187 ? -13.019 -1.242 5.715 1.00 97.75 187 LEU A CA 1
ATOM 1495 C C . LEU A 1 187 ? -11.692 -0.827 5.080 1.00 97.75 187 LEU A C 1
ATOM 1497 O O . LEU A 1 187 ? -11.657 0.098 4.266 1.00 97.75 187 LEU A O 1
ATOM 1501 N N . HIS A 1 188 ? -10.608 -1.519 5.412 1.00 97.94 188 HIS A N 1
ATOM 1502 C CA . HIS A 1 188 ? -9.281 -1.197 4.899 1.00 97.94 188 HIS A CA 1
ATOM 1503 C C . HIS A 1 188 ? -8.497 -2.472 4.552 1.00 97.94 188 HIS A C 1
ATOM 1505 O O . HIS A 1 188 ? -8.202 -3.257 5.458 1.00 97.94 188 HIS A O 1
ATOM 1511 N N . PRO A 1 189 ? -8.135 -2.693 3.271 1.00 96.69 189 PRO A N 1
ATOM 1512 C CA . PRO A 1 189 ? -7.175 -3.713 2.893 1.00 96.69 189 PRO A CA 1
ATOM 1513 C C . PRO A 1 189 ? -5.731 -3.222 3.089 1.00 96.69 189 PRO A C 1
ATOM 1515 O O . PRO A 1 189 ? -5.405 -2.058 2.849 1.00 96.69 189 PRO A O 1
ATOM 1518 N N . SER A 1 190 ? -4.836 -4.116 3.495 1.00 94.56 190 SER A N 1
ATOM 1519 C CA . SER A 1 190 ? -3.403 -3.849 3.593 1.00 94.56 190 SER A CA 1
ATOM 1520 C C . SER A 1 190 ? -2.626 -5.148 3.766 1.00 94.56 190 SER A C 1
ATOM 1522 O O . SER A 1 190 ? -3.015 -5.990 4.565 1.00 94.56 190 SER A O 1
ATOM 1524 N N . ALA A 1 191 ? -1.457 -5.254 3.130 1.00 92.62 191 ALA A N 1
ATOM 1525 C CA . ALA A 1 191 ? -0.540 -6.391 3.288 1.00 92.62 191 ALA A CA 1
ATOM 1526 C C . ALA A 1 191 ? -0.132 -6.690 4.747 1.00 92.62 191 ALA A C 1
ATOM 1528 O O . ALA A 1 191 ? 0.289 -7.796 5.048 1.00 92.62 191 ALA A O 1
ATOM 1529 N N . MET A 1 192 ? -0.253 -5.712 5.655 1.00 91.25 192 MET A N 1
ATOM 1530 C CA . MET A 1 192 ? -0.012 -5.912 7.094 1.00 91.25 192 MET A CA 1
ATOM 1531 C C . MET A 1 192 ? -1.092 -6.748 7.797 1.00 91.25 192 MET A C 1
ATOM 1533 O O . MET A 1 192 ? -0.905 -7.127 8.947 1.00 91.25 192 MET A O 1
ATOM 1537 N N . PHE A 1 193 ? -2.237 -6.979 7.154 1.00 93.81 193 PHE A N 1
ATOM 1538 C CA . PHE A 1 193 ? -3.294 -7.825 7.690 1.00 93.81 193 PHE A CA 1
ATOM 1539 C C . PHE A 1 193 ? -3.175 -9.244 7.118 1.00 93.81 193 PHE A C 1
ATOM 1541 O O . PHE A 1 193 ? -2.817 -9.384 5.944 1.00 93.81 193 PHE A O 1
ATOM 1548 N N . PRO A 1 194 ? -3.517 -10.284 7.902 1.00 91.94 194 PRO A N 1
ATOM 1549 C CA . PRO A 1 194 ? -3.400 -11.670 7.464 1.00 91.94 194 PRO A CA 1
ATOM 1550 C C . PRO A 1 194 ? -4.087 -11.947 6.121 1.00 91.94 194 PRO A C 1
ATOM 1552 O O . PRO A 1 194 ? -5.204 -11.484 5.863 1.00 91.94 194 PRO A O 1
ATOM 1555 N N . ALA A 1 195 ? -3.430 -12.744 5.276 1.00 92.69 195 ALA A N 1
ATOM 1556 C CA . ALA A 1 195 ? -3.978 -13.178 3.992 1.00 92.69 195 ALA A CA 1
ATOM 1557 C C . ALA A 1 195 ? -5.232 -14.057 4.155 1.00 92.69 195 ALA A C 1
ATOM 1559 O O . ALA A 1 195 ? -6.099 -14.039 3.283 1.00 92.69 195 ALA A O 1
ATOM 1560 N N . SER A 1 196 ? -5.372 -14.746 5.296 1.00 90.06 196 SER A N 1
ATOM 1561 C CA . SER A 1 196 ? -6.553 -15.546 5.661 1.00 90.06 196 SER A CA 1
ATOM 1562 C C . SER A 1 196 ? -7.858 -14.744 5.674 1.00 90.06 196 SER A C 1
ATOM 1564 O O . SER A 1 196 ? -8.911 -15.294 5.373 1.00 90.06 196 SER A O 1
ATOM 1566 N N . ARG A 1 197 ? -7.790 -13.433 5.944 1.00 93.38 197 ARG A N 1
ATOM 1567 C CA . ARG A 1 197 ? -8.923 -12.497 5.855 1.00 93.38 197 ARG A CA 1
ATOM 1568 C C . ARG A 1 197 ? -8.847 -11.566 4.647 1.00 93.38 197 ARG A C 1
ATOM 1570 O O . ARG A 1 197 ? -9.271 -10.412 4.703 1.00 93.38 197 ARG A O 1
ATOM 1577 N N . PHE A 1 198 ? -8.239 -12.033 3.555 1.00 95.31 198 PHE A N 1
ATOM 1578 C CA . PHE A 1 198 ? -8.067 -11.265 2.316 1.00 95.31 198 PHE A CA 1
ATOM 1579 C C . PHE A 1 198 ? -7.375 -9.916 2.550 1.00 95.31 198 PHE A C 1
ATOM 1581 O O . PHE A 1 198 ? -7.696 -8.907 1.914 1.00 95.31 198 PHE A O 1
ATOM 1588 N N . CYS A 1 199 ? -6.459 -9.883 3.523 1.00 96.25 199 CYS A N 1
ATOM 1589 C CA . CYS A 1 199 ? -5.755 -8.681 3.942 1.00 96.25 199 CYS A CA 1
ATOM 1590 C C . CYS A 1 199 ? -6.687 -7.527 4.350 1.00 96.25 199 CYS A C 1
ATOM 1592 O O . CYS A 1 199 ? -6.266 -6.384 4.237 1.00 96.25 199 CYS A O 1
ATOM 1594 N N . THR A 1 200 ? -7.927 -7.775 4.787 1.00 97.19 200 THR A N 1
ATOM 1595 C CA . THR A 1 200 ? -8.947 -6.734 5.010 1.00 97.19 200 THR A CA 1
ATOM 1596 C C . THR A 1 200 ? -9.529 -6.818 6.418 1.00 97.19 200 THR A C 1
ATOM 1598 O O . THR A 1 200 ? -9.790 -7.902 6.923 1.00 97.19 200 THR A O 1
ATOM 1601 N N . THR A 1 201 ? -9.738 -5.667 7.058 1.00 97.00 201 THR A N 1
ATOM 1602 C CA . THR A 1 201 ? -10.431 -5.564 8.355 1.00 97.00 201 THR A CA 1
ATOM 1603 C C . THR A 1 201 ? -11.216 -4.256 8.452 1.00 97.00 201 THR A C 1
ATOM 1605 O O . THR A 1 201 ? -11.130 -3.399 7.564 1.00 97.00 201 THR A O 1
ATOM 1608 N N . LEU A 1 202 ? -11.974 -4.096 9.536 1.00 97.69 202 LEU A N 1
ATOM 1609 C CA . LEU A 1 202 ? -12.622 -2.848 9.911 1.00 97.69 202 LEU A CA 1
ATOM 1610 C C . LEU A 1 202 ? -11.689 -2.024 10.807 1.00 97.69 202 LEU A C 1
ATOM 1612 O O . LEU A 1 202 ? -11.246 -2.496 11.850 1.00 97.69 202 LEU A O 1
ATOM 1616 N N . VAL A 1 203 ? -11.409 -0.782 10.416 1.00 98.25 203 VAL A N 1
ATOM 1617 C CA . VAL A 1 203 ? -10.548 0.133 11.171 1.00 98.25 203 VAL A CA 1
ATOM 1618 C C . VAL A 1 203 ? -11.279 1.415 11.553 1.00 98.25 203 VAL A C 1
ATOM 1620 O O . VAL A 1 203 ? -12.157 1.879 10.829 1.00 98.25 203 VAL A O 1
ATOM 1623 N N . MET A 1 204 ? -10.892 2.018 12.674 1.00 98.06 204 MET A N 1
ATOM 1624 C CA . MET A 1 204 ? -11.428 3.292 13.162 1.00 98.06 204 MET A CA 1
ATOM 1625 C C . MET A 1 204 ? -10.334 4.367 13.164 1.00 98.06 204 MET A C 1
ATOM 1627 O O . MET A 1 204 ? -9.280 4.132 13.758 1.00 98.06 204 MET A O 1
ATOM 1631 N N . PRO A 1 205 ? -10.545 5.547 12.549 1.00 98.06 205 PRO A N 1
ATOM 1632 C CA . PRO A 1 205 ? -9.588 6.647 12.626 1.00 98.06 205 PRO A CA 1
ATOM 1633 C C . PRO A 1 205 ? -9.596 7.261 14.035 1.00 98.06 205 PRO A C 1
ATOM 1635 O O . PRO A 1 205 ? -10.654 7.618 14.556 1.00 98.06 205 PRO A O 1
ATOM 1638 N N . LEU A 1 206 ? -8.415 7.391 14.648 1.00 97.94 206 LEU A N 1
ATOM 1639 C CA . LEU A 1 206 ? -8.255 7.875 16.026 1.00 97.94 206 LEU A CA 1
ATOM 1640 C C . LEU A 1 206 ? -7.566 9.242 16.122 1.00 97.94 206 LEU A C 1
ATOM 1642 O O . LEU A 1 206 ? -7.953 10.070 16.950 1.00 97.94 206 LEU A O 1
ATOM 1646 N N . ALA A 1 207 ? -6.532 9.474 15.312 1.00 97.38 207 ALA A N 1
ATOM 1647 C CA . ALA A 1 207 ? -5.733 10.697 15.364 1.00 97.38 207 ALA A CA 1
ATOM 1648 C C . ALA A 1 207 ? -5.011 10.960 14.038 1.00 97.38 207 ALA A C 1
ATOM 1650 O O . ALA A 1 207 ? -4.724 10.039 13.275 1.00 97.38 207 ALA A O 1
ATOM 1651 N N . ILE A 1 208 ? -4.685 12.223 13.773 1.00 97.06 208 ILE A N 1
ATOM 1652 C CA . ILE A 1 208 ? -3.734 12.588 12.717 1.00 97.06 208 ILE A CA 1
ATOM 1653 C C . ILE A 1 208 ? -2.323 12.335 13.261 1.00 97.06 208 ILE A C 1
ATOM 1655 O O . ILE A 1 208 ? -2.059 12.608 14.430 1.00 97.06 208 ILE A O 1
ATOM 1659 N N . HIS A 1 209 ? -1.424 11.803 12.434 1.00 96.38 209 HIS A N 1
ATOM 1660 C CA . HIS A 1 209 ? -0.037 11.561 12.832 1.00 96.38 209 HIS A CA 1
ATOM 1661 C C . HIS A 1 209 ? 0.668 12.885 13.184 1.00 96.38 209 HIS A C 1
ATOM 1663 O O . HIS A 1 209 ? 0.566 13.834 12.399 1.00 96.38 209 HIS A O 1
ATOM 1669 N N . PRO A 1 210 ? 1.432 12.964 14.293 1.00 93.56 210 PRO A N 1
ATOM 1670 C CA . PRO A 1 210 ? 1.975 14.232 14.798 1.00 93.56 210 PRO A CA 1
ATOM 1671 C C . PRO A 1 210 ? 2.918 14.933 13.809 1.00 93.56 210 PRO A C 1
ATOM 1673 O O . PRO A 1 210 ? 2.894 16.152 13.679 1.00 93.56 210 PRO A O 1
ATOM 1676 N N . THR A 1 211 ? 3.715 14.163 13.066 1.00 90.44 211 THR A N 1
ATOM 1677 C CA . THR A 1 211 ? 4.718 14.692 12.122 1.00 90.44 211 THR A CA 1
ATOM 1678 C C . THR A 1 211 ? 4.326 14.568 10.646 1.00 90.44 211 THR A C 1
ATOM 1680 O O . THR A 1 211 ? 4.928 15.212 9.790 1.00 90.44 211 THR A O 1
ATOM 1683 N N . ASN A 1 212 ? 3.302 13.772 10.309 1.00 92.31 212 ASN A N 1
ATOM 1684 C CA . ASN A 1 212 ? 2.908 13.515 8.921 1.00 92.31 212 ASN A CA 1
ATOM 1685 C C . ASN A 1 212 ? 1.426 13.835 8.711 1.00 92.31 212 ASN A C 1
ATOM 1687 O O . ASN A 1 212 ? 0.549 13.004 8.919 1.00 92.31 212 ASN A O 1
ATOM 1691 N N . LYS A 1 213 ? 1.144 15.031 8.191 1.00 93.56 213 LYS A N 1
ATOM 1692 C CA . LYS A 1 213 ? -0.229 15.498 7.930 1.00 93.56 213 LYS A CA 1
ATOM 1693 C C . LYS A 1 213 ? -1.030 14.649 6.937 1.00 93.56 213 LYS A C 1
ATOM 1695 O O . LYS A 1 213 ? -2.247 14.780 6.875 1.00 93.56 213 LYS A O 1
ATOM 1700 N N . ASN A 1 214 ? -0.372 13.826 6.116 1.00 95.94 214 ASN A N 1
ATOM 1701 C CA . ASN A 1 214 ? -1.065 12.924 5.196 1.00 95.94 214 ASN A CA 1
ATOM 1702 C C . ASN A 1 214 ? -1.352 11.560 5.841 1.00 95.94 214 ASN A C 1
ATOM 1704 O O . ASN A 1 214 ? -1.862 10.679 5.162 1.00 95.94 214 ASN A O 1
AT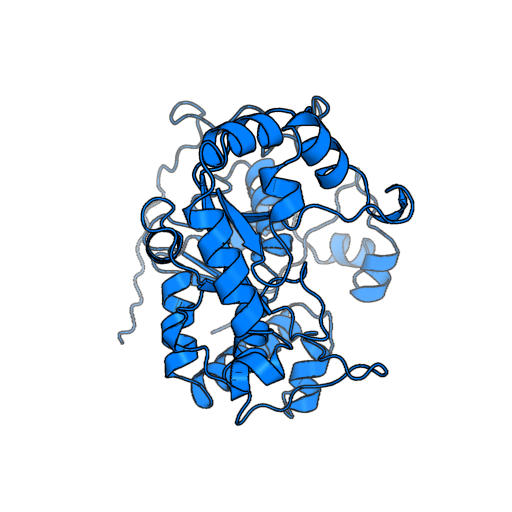OM 1708 N N . ALA A 1 215 ? -1.025 11.353 7.114 1.00 97.12 215 ALA A N 1
ATOM 1709 C CA . ALA A 1 215 ? -1.145 10.076 7.791 1.00 97.12 215 ALA A CA 1
ATOM 1710 C C . ALA A 1 215 ? -2.189 10.132 8.913 1.00 97.12 215 ALA A C 1
ATOM 1712 O O . ALA A 1 215 ? -2.159 11.019 9.763 1.00 97.12 215 ALA A O 1
ATOM 1713 N N . VAL A 1 216 ? -3.100 9.159 8.921 1.00 98.19 216 VAL A N 1
ATOM 1714 C CA . VAL A 1 216 ? -4.113 8.980 9.966 1.00 98.19 216 VAL A CA 1
ATOM 1715 C C . VAL A 1 216 ? -3.826 7.684 10.708 1.00 98.19 216 VAL A C 1
ATOM 1717 O O . VAL A 1 216 ? -3.716 6.620 10.099 1.00 98.19 216 VAL A O 1
ATOM 1720 N N . ILE A 1 217 ? -3.701 7.774 12.025 1.00 98.25 217 ILE A N 1
ATOM 1721 C CA . ILE A 1 217 ? -3.545 6.629 12.913 1.00 98.25 217 ILE A CA 1
ATOM 1722 C C . ILE A 1 217 ? -4.926 6.001 13.090 1.00 98.25 217 ILE A C 1
ATOM 1724 O O . ILE A 1 217 ? -5.857 6.639 13.589 1.00 98.25 217 ILE A O 1
ATOM 1728 N N . CYS A 1 218 ? -5.050 4.757 12.648 1.00 98.44 218 CYS A N 1
ATOM 1729 C CA . CYS A 1 218 ? -6.262 3.960 12.729 1.00 98.44 218 CYS A CA 1
ATOM 1730 C C . CYS A 1 218 ? -6.044 2.758 13.649 1.00 98.44 218 CYS A C 1
ATOM 1732 O O . CYS A 1 218 ? -4.921 2.274 13.788 1.00 98.44 218 CYS A O 1
ATOM 1734 N N . TYR A 1 219 ? -7.124 2.264 14.240 1.00 98.44 219 TYR A N 1
ATOM 1735 C CA . TYR A 1 219 ? -7.121 1.076 15.090 1.00 98.44 219 TYR A CA 1
ATOM 1736 C C . TYR A 1 219 ? -7.913 -0.055 14.440 1.00 98.44 219 TYR A C 1
ATOM 1738 O O . TYR A 1 219 ? -8.994 0.204 13.909 1.00 98.44 219 TYR A O 1
ATOM 1746 N N . ASP A 1 220 ? -7.382 -1.277 14.463 1.00 98.00 220 ASP A N 1
ATOM 1747 C CA . ASP A 1 220 ? -8.076 -2.482 13.995 1.00 98.00 220 ASP A CA 1
ATOM 1748 C C . ASP A 1 220 ? -9.155 -2.907 14.997 1.00 98.00 220 ASP A C 1
ATOM 1750 O O . ASP A 1 220 ? -8.854 -3.360 16.096 1.00 98.00 220 ASP A O 1
ATOM 1754 N N . LEU A 1 221 ? -10.425 -2.785 14.610 1.00 98.06 221 LEU A N 1
ATOM 1755 C CA . LEU A 1 221 ? -11.553 -3.111 15.483 1.00 98.06 221 LEU A CA 1
ATOM 1756 C C . LEU A 1 221 ? -11.751 -4.619 15.689 1.00 98.06 221 LEU A C 1
ATOM 1758 O O . LEU A 1 221 ? -12.607 -5.000 16.482 1.00 98.06 221 LEU A O 1
ATOM 1762 N N . SER A 1 222 ? -10.986 -5.483 15.014 1.00 96.25 222 SER A N 1
ATOM 1763 C CA . SER A 1 222 ? -11.023 -6.931 15.276 1.00 96.25 222 SER A CA 1
ATOM 1764 C C . SER A 1 222 ? -10.343 -7.347 16.586 1.00 96.25 222 SER A C 1
ATOM 1766 O O . SER A 1 222 ? -10.473 -8.497 16.989 1.00 96.25 222 SER A O 1
ATOM 1768 N N . VAL A 1 223 ? -9.648 -6.428 17.262 1.00 96.75 223 VAL A N 1
ATOM 1769 C CA . VAL A 1 223 ? -8.860 -6.703 18.471 1.00 96.75 223 VAL A CA 1
ATOM 1770 C C . VAL A 1 223 ? -9.347 -5.833 19.631 1.00 96.75 223 VAL A C 1
ATOM 1772 O O . VAL A 1 223 ? -9.770 -4.695 19.417 1.00 96.75 223 VAL A O 1
ATOM 1775 N N . ASP A 1 224 ? -9.284 -6.369 20.851 1.00 97.25 224 ASP A N 1
ATOM 1776 C CA . ASP A 1 224 ? -9.691 -5.673 22.075 1.00 97.25 224 ASP A CA 1
ATOM 1777 C C . ASP A 1 224 ? -8.840 -4.405 22.324 1.00 97.25 224 ASP A C 1
ATOM 1779 O O . ASP A 1 224 ? -7.610 -4.495 22.423 1.00 97.25 224 ASP A O 1
ATOM 1783 N N . PRO A 1 225 ? -9.460 -3.212 22.448 1.00 98.00 225 PRO A N 1
ATOM 1784 C CA . PRO A 1 225 ? -8.766 -1.956 22.700 1.00 98.00 225 PRO A CA 1
ATOM 1785 C C . PRO A 1 225 ? -8.309 -1.750 24.145 1.00 98.00 225 PRO A C 1
ATOM 1787 O O . PRO A 1 225 ? -7.642 -0.739 24.389 1.00 98.00 225 PRO A O 1
ATOM 1790 N N . ALA A 1 226 ? -8.614 -2.645 25.091 1.00 97.12 226 ALA A N 1
ATOM 1791 C CA . ALA A 1 226 ? -8.212 -2.492 26.491 1.00 97.12 226 ALA A CA 1
ATOM 1792 C C . ALA A 1 226 ? -6.713 -2.153 26.658 1.00 97.12 226 ALA A C 1
ATOM 1794 O O . ALA A 1 226 ? -6.420 -1.125 27.277 1.00 97.12 226 ALA A O 1
ATOM 1795 N N . PRO A 1 227 ? -5.752 -2.840 25.999 1.00 96.81 227 PRO A N 1
ATOM 1796 C CA . PRO A 1 227 ? -4.338 -2.470 26.086 1.00 96.81 227 PRO A CA 1
ATOM 1797 C C . PRO A 1 227 ? -4.029 -1.049 25.589 1.00 96.81 227 PRO A C 1
ATOM 1799 O O . PRO A 1 227 ? -3.193 -0.363 26.168 1.00 96.81 227 PRO A O 1
ATOM 1802 N N . LEU A 1 228 ? -4.701 -0.558 24.541 1.00 97.56 228 LEU A N 1
ATOM 1803 C CA . LEU A 1 228 ? -4.513 0.823 24.069 1.00 97.56 228 LEU A CA 1
ATOM 1804 C C . LEU A 1 228 ? -5.034 1.845 25.099 1.00 97.56 228 LEU A C 1
ATOM 1806 O O . LEU A 1 228 ? -4.466 2.931 25.273 1.00 97.56 228 LEU A O 1
ATOM 1810 N N . ILE A 1 229 ? -6.143 1.517 25.758 1.00 97.50 229 ILE A N 1
ATOM 1811 C CA . ILE A 1 229 ? -6.803 2.391 26.728 1.00 97.50 229 ILE A CA 1
ATOM 1812 C C . ILE A 1 229 ? -6.004 2.441 28.038 1.00 97.50 229 ILE A C 1
ATOM 1814 O O . ILE A 1 229 ? -5.789 3.534 28.565 1.00 97.50 229 ILE A O 1
ATOM 1818 N N . GLU A 1 230 ? -5.518 1.298 28.514 1.00 96.50 230 GLU A N 1
ATOM 1819 C CA . GLU A 1 230 ? -4.914 1.132 29.841 1.00 96.50 230 GLU A CA 1
ATOM 1820 C C . GLU A 1 230 ? -3.415 1.448 29.885 1.00 96.50 230 GLU A C 1
ATOM 1822 O O . GLU A 1 230 ? -2.954 2.066 30.843 1.00 96.50 230 GLU A O 1
ATOM 1827 N N . LEU A 1 231 ? -2.651 1.072 28.854 1.00 97.06 231 LEU A N 1
ATOM 1828 C CA . LEU A 1 231 ? -1.195 1.243 28.853 1.00 97.06 231 LEU A CA 1
AT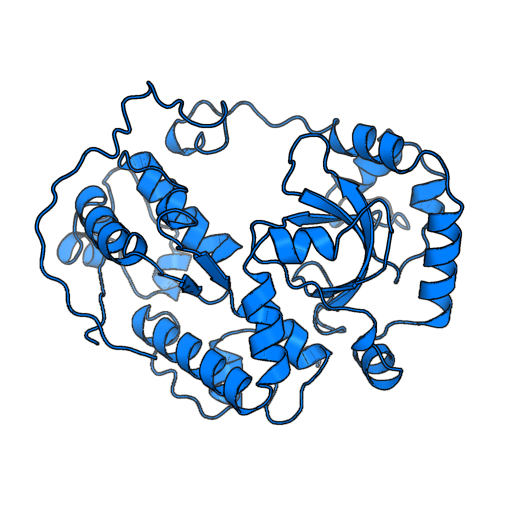OM 1829 C C . LEU A 1 231 ? -0.775 2.711 28.693 1.00 97.06 231 LEU A C 1
ATOM 1831 O O . LEU A 1 231 ? -1.497 3.539 28.113 1.00 97.06 231 LEU A O 1
ATOM 1835 N N . SER A 1 232 ? 0.430 3.022 29.178 1.00 96.50 232 SER A N 1
ATOM 1836 C CA . SER A 1 232 ? 1.080 4.317 28.950 1.00 96.50 232 SER A CA 1
ATOM 1837 C C . SER A 1 232 ? 1.566 4.461 27.501 1.00 96.50 232 SER A C 1
ATOM 1839 O O . SER A 1 232 ? 1.656 3.481 26.756 1.00 96.50 232 SER A O 1
ATOM 1841 N N . ALA A 1 233 ? 1.887 5.689 27.082 1.00 96.50 233 ALA A N 1
ATOM 1842 C CA . ALA A 1 233 ? 2.413 5.944 25.741 1.00 96.50 233 ALA A CA 1
ATOM 1843 C C . ALA A 1 233 ? 3.744 5.209 25.497 1.00 96.50 233 ALA A C 1
ATOM 1845 O O . ALA A 1 233 ? 3.937 4.626 24.436 1.00 96.50 233 ALA A O 1
ATOM 1846 N N . GLU A 1 234 ? 4.619 5.163 26.499 1.00 95.31 234 GLU A N 1
ATOM 1847 C CA . GLU A 1 234 ? 5.919 4.486 26.449 1.00 95.31 234 GLU A CA 1
ATOM 1848 C C . GLU A 1 234 ? 5.749 2.973 26.271 1.00 95.31 234 GLU A C 1
ATOM 1850 O O . GLU A 1 234 ? 6.367 2.377 25.393 1.00 95.31 234 GLU A O 1
ATOM 1855 N N . GLN A 1 235 ? 4.844 2.353 27.037 1.00 95.38 235 GLN A N 1
ATOM 1856 C CA . GLN A 1 235 ? 4.550 0.919 26.922 1.00 95.38 235 GLN A CA 1
ATOM 1857 C C . GLN A 1 235 ? 3.955 0.564 25.553 1.00 95.38 235 GLN A C 1
ATOM 1859 O O . GLN A 1 235 ? 4.246 -0.491 24.986 1.00 95.38 235 GLN A O 1
ATOM 1864 N N . ILE A 1 236 ? 3.107 1.440 25.004 1.00 96.19 236 ILE A N 1
ATOM 1865 C CA . ILE A 1 236 ? 2.553 1.260 23.658 1.00 96.19 236 ILE A CA 1
ATOM 1866 C C . ILE A 1 236 ? 3.658 1.399 22.608 1.00 96.19 236 ILE A C 1
ATOM 1868 O O . ILE A 1 236 ? 3.722 0.567 21.703 1.00 96.19 236 ILE A O 1
ATOM 1872 N N . ALA A 1 237 ? 4.520 2.413 22.716 1.00 94.44 237 ALA A N 1
ATOM 1873 C CA . ALA A 1 237 ? 5.626 2.643 21.790 1.00 94.44 237 ALA A CA 1
ATOM 1874 C C . ALA A 1 237 ? 6.617 1.470 21.789 1.00 94.44 237 ALA A C 1
ATOM 1876 O O . ALA A 1 237 ? 6.975 0.976 20.719 1.00 94.44 237 ALA A O 1
ATOM 1877 N N . GLU A 1 238 ? 6.974 0.949 22.965 1.00 92.69 238 GLU A N 1
ATOM 1878 C CA . GLU A 1 238 ? 7.823 -0.237 23.113 1.00 92.69 238 GLU A CA 1
ATOM 1879 C C . GLU A 1 238 ? 7.236 -1.439 22.360 1.00 92.69 238 GLU A C 1
ATOM 1881 O O . GLU A 1 238 ? 7.916 -2.049 21.532 1.00 92.69 238 GLU A O 1
ATOM 1886 N N . ARG A 1 239 ? 5.943 -1.737 22.549 1.00 94.06 239 ARG A N 1
ATOM 1887 C CA . ARG A 1 239 ? 5.270 -2.830 21.825 1.00 94.06 239 ARG A CA 1
ATOM 1888 C C . ARG A 1 239 ? 5.157 -2.562 20.323 1.00 94.06 239 ARG A C 1
ATOM 1890 O O . ARG A 1 239 ? 5.218 -3.494 19.523 1.00 94.06 239 ARG A O 1
ATOM 1897 N N . LEU A 1 240 ? 4.951 -1.306 19.925 1.00 93.31 240 LEU A N 1
ATOM 1898 C CA . LEU A 1 240 ? 4.723 -0.920 18.533 1.00 93.31 240 LEU A CA 1
ATOM 1899 C C . LEU A 1 240 ? 6.008 -0.891 17.701 1.00 93.31 240 LEU A C 1
ATOM 1901 O O . LEU A 1 240 ? 5.932 -1.159 16.501 1.00 93.31 240 LEU A O 1
ATOM 1905 N N . PHE A 1 241 ? 7.162 -0.608 18.307 1.00 90.50 241 PHE A N 1
ATOM 1906 C CA . PHE A 1 241 ? 8.441 -0.475 17.600 1.00 90.50 241 PHE A CA 1
ATOM 1907 C C . PHE A 1 241 ? 9.410 -1.639 17.834 1.00 90.50 241 PHE A C 1
ATOM 1909 O O . PHE A 1 241 ? 10.339 -1.813 17.048 1.00 90.50 241 PHE A O 1
ATOM 1916 N N . THR A 1 242 ? 9.144 -2.510 18.810 1.00 90.75 242 THR A N 1
ATOM 1917 C CA . THR A 1 242 ? 9.859 -3.788 18.948 1.00 90.75 242 THR A CA 1
ATOM 1918 C C . THR A 1 242 ? 9.433 -4.766 17.842 1.00 90.75 242 THR A C 1
ATOM 1920 O O . THR A 1 242 ? 8.229 -4.935 17.615 1.00 90.75 242 THR A O 1
ATOM 1923 N N . PRO A 1 243 ? 10.359 -5.419 17.111 1.00 90.69 243 PRO A N 1
ATOM 1924 C CA . PRO A 1 243 ? 10.026 -6.470 16.147 1.00 90.69 243 PRO A CA 1
ATOM 1925 C C . PRO A 1 243 ? 9.220 -7.605 16.789 1.00 90.69 243 PRO A C 1
ATOM 1927 O O . PRO A 1 243 ? 9.486 -7.981 17.923 1.00 90.69 243 PRO A O 1
ATOM 1930 N N . SER A 1 244 ? 8.253 -8.195 16.074 1.00 88.00 244 SER A N 1
ATOM 1931 C CA . SER A 1 244 ? 7.337 -9.178 16.688 1.00 88.00 244 SER A CA 1
ATOM 1932 C C . SER A 1 244 ? 8.057 -10.396 17.275 1.00 88.00 244 SER A C 1
ATOM 1934 O O . SER A 1 244 ? 7.632 -10.907 18.299 1.00 88.00 244 SER A O 1
ATOM 1936 N N . ALA A 1 245 ? 9.170 -10.822 16.669 1.00 89.88 245 ALA A N 1
ATOM 1937 C CA . ALA A 1 245 ? 9.994 -11.932 17.158 1.00 89.88 245 ALA A CA 1
ATOM 1938 C C . ALA A 1 245 ? 10.752 -11.626 18.468 1.00 89.88 245 ALA A C 1
ATOM 1940 O O . ALA A 1 245 ? 11.344 -12.528 19.049 1.00 89.88 245 ALA A O 1
ATOM 1941 N N . GLN A 1 246 ? 10.775 -10.363 18.898 1.00 92.31 246 GLN A N 1
ATOM 1942 C CA . GLN A 1 246 ? 11.447 -9.898 20.114 1.00 92.31 246 GLN A CA 1
ATOM 1943 C C . GLN A 1 246 ? 10.455 -9.479 21.208 1.00 92.31 246 GLN A C 1
ATOM 1945 O O . GLN A 1 246 ? 10.880 -9.071 22.286 1.00 92.31 246 GLN A O 1
ATOM 1950 N N . LEU A 1 247 ? 9.144 -9.553 20.949 1.00 91.06 247 LEU A N 1
ATOM 1951 C CA . LEU A 1 247 ? 8.144 -9.287 21.979 1.00 91.06 247 LEU A CA 1
ATOM 1952 C C . LEU A 1 247 ? 8.150 -10.419 23.023 1.00 91.06 247 LEU A C 1
ATOM 1954 O O . LEU A 1 247 ? 8.307 -11.582 22.643 1.00 91.06 247 LEU A O 1
ATOM 1958 N N . PRO A 1 248 ? 7.965 -10.108 24.322 1.00 91.06 248 PRO A N 1
ATOM 1959 C CA . PRO A 1 248 ? 7.832 -11.132 25.352 1.00 91.06 248 PRO A CA 1
ATOM 1960 C C . PRO A 1 248 ? 6.668 -12.089 25.072 1.00 91.06 248 PRO A C 1
ATOM 1962 O O . PRO A 1 248 ? 5.666 -11.713 24.460 1.00 91.06 248 PRO A O 1
ATOM 1965 N N . GLU A 1 249 ? 6.772 -13.322 25.567 1.00 89.62 249 GLU A N 1
ATOM 1966 C CA . GLU A 1 249 ? 5.704 -14.314 25.440 1.00 89.62 249 GLU A CA 1
ATOM 1967 C C . GLU A 1 249 ? 4.389 -13.792 26.051 1.00 89.62 249 GLU A C 1
ATOM 1969 O O . GLU A 1 249 ? 4.375 -13.212 27.137 1.00 89.62 249 GLU A O 1
ATOM 1974 N N . GLY A 1 250 ? 3.280 -13.952 25.321 1.00 87.50 250 GLY A N 1
ATOM 1975 C CA . GLY A 1 250 ? 1.961 -13.442 25.715 1.00 87.50 250 GLY A CA 1
ATOM 1976 C C . GLY A 1 250 ? 1.752 -11.932 25.518 1.00 87.50 250 GLY A C 1
ATOM 1977 O O . GLY A 1 250 ? 0.654 -11.439 25.772 1.00 87.50 250 GLY A O 1
ATOM 1978 N N . VAL A 1 251 ? 2.761 -11.184 25.052 1.00 89.00 251 VAL A N 1
ATOM 1979 C CA . VAL A 1 251 ? 2.634 -9.752 24.746 1.00 89.00 251 VAL A CA 1
ATOM 1980 C C . VAL A 1 251 ? 2.385 -9.543 23.258 1.00 89.00 251 VAL A C 1
ATOM 1982 O O . VAL A 1 251 ? 3.260 -9.742 22.419 1.00 89.00 251 VAL A O 1
ATOM 1985 N N . GLU A 1 252 ? 1.194 -9.054 22.930 1.00 89.56 252 GLU A N 1
ATOM 1986 C CA . GLU A 1 252 ? 0.829 -8.722 21.556 1.00 89.56 252 GLU A CA 1
ATOM 1987 C C . GLU A 1 252 ? 1.115 -7.256 21.207 1.00 89.56 252 GLU A C 1
ATOM 1989 O O . GLU A 1 252 ? 1.047 -6.348 22.049 1.00 89.56 252 GLU A O 1
ATOM 1994 N N . ARG A 1 253 ? 1.413 -7.018 19.923 1.00 93.56 253 ARG A N 1
ATOM 1995 C CA . ARG A 1 253 ? 1.558 -5.670 19.366 1.00 93.56 253 ARG A CA 1
ATOM 1996 C C . ARG A 1 253 ? 0.206 -4.964 19.395 1.00 93.56 253 ARG A C 1
ATOM 1998 O O . ARG A 1 253 ? -0.791 -5.502 18.925 1.00 93.56 253 ARG A O 1
ATOM 2005 N N . ILE A 1 254 ? 0.195 -3.714 19.852 1.00 95.25 254 ILE A N 1
ATOM 2006 C CA . ILE A 1 254 ? -1.003 -2.871 19.793 1.00 95.25 254 ILE A CA 1
ATOM 2007 C C . ILE A 1 254 ? -1.377 -2.655 18.314 1.00 95.25 254 ILE A C 1
ATOM 2009 O O . ILE A 1 254 ? -0.523 -2.194 17.548 1.00 95.25 254 ILE A O 1
ATOM 2013 N N . PRO A 1 255 ? -2.616 -2.952 17.882 1.00 95.06 255 PRO A N 1
ATOM 2014 C CA . PRO A 1 255 ? -2.985 -3.034 16.467 1.00 95.06 255 PRO A CA 1
ATOM 2015 C C . PRO A 1 255 ? -3.317 -1.652 15.879 1.00 95.06 255 PRO A C 1
ATOM 2017 O O . PRO A 1 255 ? -4.371 -1.405 15.287 1.00 95.06 255 PRO A O 1
ATOM 2020 N N . LEU A 1 256 ? -2.377 -0.726 16.060 1.00 96.94 256 LEU A N 1
ATOM 2021 C CA . LEU A 1 256 ? -2.369 0.589 15.445 1.00 96.94 256 LEU A CA 1
ATOM 2022 C C . LEU A 1 256 ? -1.760 0.497 14.051 1.00 96.94 256 LEU A C 1
ATOM 2024 O O . LEU A 1 256 ? -0.716 -0.120 13.831 1.00 96.94 256 LEU A O 1
ATOM 2028 N N . LYS A 1 257 ? -2.394 1.179 13.104 1.00 95.25 257 LYS A N 1
ATOM 2029 C CA . LYS A 1 257 ? -1.916 1.286 11.734 1.00 95.25 257 LYS A CA 1
ATOM 2030 C C . LYS A 1 257 ? -2.009 2.716 11.242 1.00 95.25 257 LYS A C 1
ATOM 2032 O O . LYS A 1 257 ? -3.070 3.331 11.253 1.00 95.25 257 LYS A O 1
ATOM 2037 N N . THR A 1 258 ? -0.909 3.201 10.688 1.00 96.81 258 THR A N 1
ATOM 2038 C CA . THR A 1 258 ? -0.878 4.482 9.989 1.00 96.81 258 THR A CA 1
ATOM 2039 C C . THR A 1 258 ? -1.357 4.314 8.545 1.00 96.81 258 THR A C 1
ATOM 2041 O O . THR A 1 258 ? -0.732 3.607 7.750 1.00 96.81 258 THR A O 1
ATOM 2044 N N . VAL A 1 259 ? -2.458 4.978 8.186 1.00 98.06 259 VAL A N 1
ATOM 2045 C CA . VAL A 1 259 ? -3.012 5.018 6.825 1.00 98.06 259 VAL A CA 1
ATOM 2046 C C . VAL A 1 259 ? -2.628 6.342 6.167 1.00 98.06 259 VAL A C 1
ATOM 2048 O O . VAL A 1 259 ? -3.035 7.413 6.612 1.00 98.06 259 VAL A O 1
ATOM 2051 N N . GLN A 1 260 ? -1.812 6.278 5.113 1.00 97.81 260 GLN A N 1
ATOM 2052 C CA . GLN A 1 260 ? -1.297 7.462 4.417 1.00 97.81 260 GLN A CA 1
ATOM 2053 C C . GLN A 1 260 ? -2.199 7.839 3.241 1.00 97.81 260 GLN A C 1
ATOM 2055 O O . GLN A 1 260 ? -2.211 7.150 2.226 1.00 97.81 260 GLN A O 1
ATOM 2060 N N . THR A 1 261 ? -2.924 8.950 3.344 1.00 97.62 261 THR A N 1
ATOM 2061 C CA . THR A 1 261 ? -3.926 9.409 2.367 1.00 97.62 261 THR A CA 1
ATOM 2062 C C . THR A 1 261 ? -3.354 9.703 0.980 1.00 97.62 261 THR A C 1
ATOM 2064 O O . THR A 1 261 ? -4.074 9.617 -0.009 1.00 97.62 261 THR A O 1
ATOM 2067 N N . ASN A 1 262 ? -2.058 10.012 0.876 1.00 95.88 262 ASN A N 1
ATOM 2068 C CA . ASN A 1 262 ? -1.355 10.272 -0.385 1.00 95.88 262 ASN A CA 1
ATOM 2069 C C . ASN A 1 262 ? -0.714 9.022 -1.025 1.00 95.88 262 ASN A C 1
ATOM 2071 O O . ASN A 1 262 ? -0.030 9.150 -2.042 1.00 95.88 262 ASN A O 1
ATOM 2075 N N . ARG A 1 263 ? -0.921 7.832 -0.447 1.00 96.44 263 ARG A N 1
ATOM 2076 C CA . ARG A 1 263 ? -0.457 6.538 -0.981 1.00 96.44 263 ARG A CA 1
ATOM 2077 C C . ARG A 1 263 ? -1.611 5.686 -1.528 1.00 96.44 263 ARG A C 1
ATOM 2079 O O . ARG A 1 263 ? -1.587 4.469 -1.403 1.00 96.44 263 ARG A O 1
ATOM 2086 N N . CYS A 1 264 ? -2.638 6.353 -2.064 1.00 95.94 264 CYS A N 1
ATOM 2087 C CA . CYS A 1 264 ? -3.865 5.762 -2.615 1.00 95.94 264 CYS A CA 1
ATOM 2088 C C . CYS A 1 264 ? -4.437 4.602 -1.774 1.00 95.94 264 CYS A C 1
ATOM 2090 O O . CYS A 1 264 ? -4.736 3.542 -2.325 1.00 95.94 264 CYS A O 1
ATOM 2092 N N . PRO A 1 265 ? -4.567 4.759 -0.442 1.00 96.94 265 PRO A N 1
ATOM 2093 C CA . PRO A 1 265 ? -5.048 3.677 0.391 1.00 96.94 265 PRO A CA 1
ATOM 2094 C C . PRO A 1 265 ? -6.511 3.415 0.048 1.00 96.94 265 PRO A C 1
ATOM 2096 O O . PRO A 1 265 ? -7.326 4.335 -0.060 1.00 96.94 265 PRO A O 1
ATOM 2099 N N . VAL A 1 266 ? -6.864 2.144 -0.079 1.00 96.75 266 VAL A N 1
ATOM 2100 C CA . VAL A 1 266 ? -8.268 1.774 -0.183 1.00 96.75 266 VAL A CA 1
ATOM 2101 C C . VAL A 1 266 ? -8.914 1.939 1.188 1.00 96.75 266 VAL A C 1
ATOM 2103 O O . VAL A 1 266 ? -8.453 1.375 2.178 1.00 96.75 266 VAL A O 1
ATOM 2106 N N . VAL A 1 267 ? -9.992 2.711 1.238 1.00 96.12 267 VAL A N 1
ATOM 2107 C CA . VAL A 1 267 ? -10.865 2.866 2.402 1.00 96.12 267 VAL A CA 1
ATOM 2108 C C . VAL A 1 267 ? -12.302 2.732 1.923 1.00 96.12 267 VAL A C 1
ATOM 2110 O O . VAL A 1 267 ? -12.764 3.508 1.095 1.00 96.12 267 VAL A O 1
ATOM 2113 N N . ALA A 1 268 ? -13.000 1.705 2.390 1.00 94.38 268 ALA A N 1
ATOM 2114 C CA . ALA A 1 268 ? -14.354 1.384 1.970 1.00 94.38 268 ALA A CA 1
ATOM 2115 C C . ALA A 1 268 ? -15.357 1.690 3.087 1.00 94.38 268 ALA A C 1
ATOM 2117 O O . ALA A 1 268 ? -15.114 1.441 4.264 1.00 94.38 268 ALA A O 1
ATOM 2118 N N . THR A 1 269 ? -16.515 2.236 2.725 1.00 92.62 269 THR A N 1
ATOM 2119 C CA . THR A 1 269 ? -17.596 2.487 3.688 1.00 92.62 269 THR A CA 1
ATOM 2120 C C . THR A 1 269 ? -18.128 1.183 4.294 1.00 92.62 269 THR A C 1
ATOM 2122 O O . THR A 1 269 ? -18.242 0.168 3.607 1.00 92.62 269 THR A O 1
ATOM 2125 N N . THR A 1 270 ? -18.552 1.231 5.559 1.00 93.31 270 THR A N 1
ATOM 2126 C CA . THR A 1 270 ? -19.245 0.126 6.246 1.00 93.31 270 THR A CA 1
ATOM 2127 C C . THR A 1 270 ? -20.538 -0.311 5.566 1.00 93.31 270 THR A C 1
ATOM 2129 O O . THR A 1 270 ? -21.000 -1.415 5.813 1.00 93.31 270 THR A O 1
ATOM 2132 N N . LYS A 1 271 ? -21.107 0.483 4.649 1.00 92.00 271 LYS A N 1
ATOM 2133 C CA . LYS A 1 271 ? -22.251 0.053 3.824 1.00 92.00 271 LYS A CA 1
ATOM 2134 C C . LYS A 1 271 ? -21.940 -1.159 2.935 1.00 92.00 271 LYS A C 1
ATOM 2136 O O . LYS A 1 271 ? -22.863 -1.783 2.428 1.00 92.00 271 LYS A O 1
ATOM 2141 N N . LEU A 1 272 ? -20.659 -1.451 2.697 1.00 90.75 272 LEU A N 1
ATOM 2142 C CA . LEU A 1 272 ? -20.212 -2.623 1.940 1.00 90.75 272 LEU A CA 1
ATOM 2143 C C . LEU A 1 272 ? -19.992 -3.862 2.826 1.00 90.75 272 LEU A C 1
ATOM 2145 O O . LEU A 1 272 ? -19.680 -4.918 2.282 1.00 90.75 272 LEU A O 1
ATOM 2149 N N . LEU A 1 273 ? -20.147 -3.725 4.148 1.00 93.50 273 LEU A N 1
ATOM 2150 C CA . LEU A 1 273 ? -19.986 -4.779 5.145 1.00 93.50 273 LEU A CA 1
ATOM 2151 C C . LEU A 1 273 ? -21.359 -5.338 5.532 1.00 93.50 273 LEU A C 1
ATOM 2153 O O . LEU A 1 273 ? -22.052 -4.767 6.373 1.00 93.50 273 LEU A O 1
ATOM 2157 N N . ASP A 1 274 ? -21.748 -6.438 4.896 1.00 92.88 274 ASP A N 1
ATOM 2158 C CA . ASP A 1 274 ? -22.863 -7.281 5.333 1.00 92.88 274 ASP A CA 1
ATOM 2159 C C . ASP A 1 274 ? -22.339 -8.517 6.086 1.00 92.88 274 ASP A C 1
ATOM 2161 O O . ASP A 1 274 ? -21.126 -8.717 6.199 1.00 92.88 274 ASP A O 1
ATOM 2165 N N . ASP A 1 275 ? -23.246 -9.342 6.612 1.00 93.81 275 ASP A N 1
ATOM 2166 C CA . ASP A 1 275 ? -22.879 -10.523 7.403 1.00 93.81 275 ASP A CA 1
ATOM 2167 C C . ASP A 1 275 ? -22.047 -11.532 6.594 1.00 93.81 275 ASP A C 1
ATOM 2169 O O . ASP A 1 275 ? -21.127 -12.142 7.134 1.00 93.81 275 ASP A O 1
ATOM 2173 N N . LYS A 1 276 ? -22.292 -11.652 5.280 1.00 94.81 276 LYS A N 1
ATOM 2174 C CA . LYS A 1 276 ? -21.521 -12.544 4.398 1.00 94.81 276 LYS A CA 1
ATOM 2175 C C . LYS A 1 276 ? -20.094 -12.051 4.216 1.00 94.81 276 LYS A C 1
ATOM 2177 O O . LYS A 1 276 ? -19.153 -12.840 4.237 1.00 94.81 276 LYS A O 1
ATOM 2182 N N . VAL A 1 277 ? -19.924 -10.745 4.014 1.00 95.31 277 VAL A N 1
ATOM 2183 C CA . VAL A 1 277 ? -18.603 -10.123 3.933 1.00 95.31 277 VAL A CA 1
ATOM 2184 C C . VAL A 1 277 ? -17.878 -10.274 5.263 1.00 95.31 277 VAL A C 1
ATOM 2186 O O . VAL A 1 277 ? -16.705 -10.631 5.249 1.00 95.31 277 VAL A O 1
ATOM 2189 N N . ALA A 1 278 ? -18.551 -10.034 6.390 1.00 96.06 278 ALA A N 1
ATOM 2190 C CA . ALA A 1 278 ? -17.959 -10.179 7.715 1.00 96.06 278 ALA A CA 1
ATOM 2191 C C . ALA A 1 278 ? -17.476 -11.607 7.986 1.00 96.06 278 ALA A C 1
ATOM 2193 O O . ALA A 1 278 ? -16.327 -11.784 8.382 1.00 96.06 278 ALA A O 1
ATOM 2194 N N . GLU A 1 279 ? -18.302 -12.614 7.692 1.00 95.75 279 GLU A N 1
ATOM 2195 C CA . GLU A 1 279 ? -17.919 -14.026 7.775 1.00 95.75 279 GLU A CA 1
ATOM 2196 C C . GLU A 1 279 ? -16.718 -14.326 6.867 1.00 95.75 279 GLU A C 1
ATOM 2198 O O . GLU A 1 279 ? -15.724 -14.904 7.308 1.00 95.75 279 GLU A O 1
ATOM 2203 N N . ARG A 1 280 ? -16.755 -13.847 5.616 1.00 93.81 280 ARG A N 1
ATOM 2204 C CA . ARG A 1 280 ? -15.673 -14.035 4.642 1.00 93.81 280 ARG A CA 1
ATOM 2205 C C . ARG A 1 280 ? -14.348 -13.450 5.129 1.00 93.81 280 ARG A C 1
ATOM 2207 O O . ARG A 1 280 ? -13.324 -14.112 5.010 1.00 93.81 280 ARG A O 1
ATOM 2214 N N . ILE A 1 281 ? -14.344 -12.237 5.678 1.00 95.56 281 ILE A N 1
ATOM 2215 C CA . ILE A 1 281 ? -13.128 -11.613 6.230 1.00 95.56 281 ILE A CA 1
ATOM 2216 C C . ILE A 1 281 ? -12.854 -12.025 7.687 1.00 95.56 281 ILE A C 1
ATOM 2218 O O . ILE A 1 281 ? -11.990 -11.429 8.326 1.00 95.56 281 ILE A O 1
ATOM 2222 N N . GLN A 1 282 ? -13.570 -13.023 8.217 1.00 95.56 282 GLN A N 1
ATOM 2223 C CA . GLN A 1 282 ? -13.399 -13.545 9.577 1.00 95.56 282 GLN A CA 1
ATOM 2224 C C . GLN A 1 282 ? -13.481 -12.447 10.656 1.00 95.56 282 GLN A C 1
ATOM 2226 O O . GLN A 1 282 ? -12.699 -12.422 11.605 1.00 95.56 282 GLN A O 1
ATOM 2231 N N . LEU A 1 283 ? -14.409 -11.501 10.487 1.00 96.38 283 LEU A N 1
ATOM 2232 C CA . LEU A 1 283 ? -14.635 -10.399 11.417 1.00 96.38 283 LEU A CA 1
ATOM 2233 C C . LEU A 1 283 ? -15.858 -10.684 12.294 1.00 96.38 283 LEU A C 1
ATOM 2235 O O . LEU A 1 283 ? -16.989 -10.687 11.809 1.00 96.38 283 LEU A O 1
ATOM 2239 N N . ASP A 1 284 ? -15.636 -10.825 13.600 1.00 96.94 284 ASP A N 1
ATOM 2240 C CA . ASP A 1 284 ? -16.707 -10.826 14.598 1.00 96.94 284 ASP A CA 1
ATOM 2241 C C . ASP A 1 284 ? -17.311 -9.412 14.705 1.00 96.94 284 ASP A C 1
ATOM 2243 O O . ASP A 1 284 ? -16.756 -8.507 15.336 1.00 96.94 284 ASP A O 1
ATOM 2247 N N . LEU A 1 285 ? -18.442 -9.196 14.023 1.00 95.50 285 LEU A N 1
ATOM 2248 C CA . LEU A 1 285 ? -19.138 -7.908 14.017 1.00 95.50 285 LEU A CA 1
ATOM 2249 C C . LEU A 1 285 ? -19.639 -7.483 15.406 1.00 95.50 285 LEU A C 1
ATOM 2251 O O . LEU A 1 285 ? -19.468 -6.303 15.733 1.00 95.50 285 LEU A O 1
ATOM 2255 N N . PRO A 1 286 ? -20.278 -8.353 16.214 1.00 96.81 286 PRO A N 1
ATOM 2256 C CA . PRO A 1 286 ? -20.601 -8.036 17.603 1.00 96.81 286 PRO A CA 1
ATOM 2257 C C . PRO A 1 286 ? -19.400 -7.538 18.417 1.00 96.81 286 PRO A C 1
ATOM 2259 O O . PRO A 1 286 ? -19.487 -6.453 19.001 1.00 96.81 286 PRO A O 1
ATOM 2262 N N . ALA A 1 287 ? -18.274 -8.257 18.400 1.00 98.00 287 ALA A N 1
ATOM 2263 C CA . ALA A 1 287 ? -17.068 -7.861 19.129 1.00 98.00 287 ALA A CA 1
ATOM 2264 C C . ALA A 1 287 ? -16.506 -6.530 18.604 1.00 98.00 287 ALA A C 1
ATOM 2266 O O . ALA A 1 287 ? -16.275 -5.598 19.375 1.00 98.00 287 ALA A O 1
ATOM 2267 N N . ALA A 1 288 ? -16.405 -6.367 17.281 1.00 97.75 288 ALA A N 1
ATOM 2268 C CA . ALA A 1 288 ? -15.927 -5.125 16.674 1.00 97.75 288 ALA A CA 1
ATOM 2269 C C . ALA A 1 288 ? -16.803 -3.908 17.027 1.00 97.75 288 ALA A C 1
ATOM 2271 O O . ALA A 1 288 ? -16.299 -2.793 17.197 1.00 97.75 288 ALA A O 1
ATOM 2272 N N . ARG A 1 289 ? -18.121 -4.102 17.180 1.00 97.25 289 ARG A N 1
ATOM 2273 C CA . ARG A 1 289 ? -19.035 -3.054 17.666 1.00 97.25 289 ARG A CA 1
ATOM 2274 C C . ARG A 1 289 ? -18.777 -2.711 19.129 1.00 97.25 289 ARG A C 1
ATOM 2276 O O . ARG A 1 289 ? -18.831 -1.531 19.470 1.00 97.25 289 ARG A O 1
ATOM 2283 N N . GLN A 1 290 ? -18.490 -3.695 19.979 1.00 98.44 290 GLN A N 1
ATOM 2284 C CA . GLN A 1 290 ? -18.120 -3.451 21.373 1.00 98.44 290 GLN A CA 1
ATOM 2285 C C . GLN A 1 290 ? -16.805 -2.665 21.468 1.00 98.44 290 GLN A C 1
ATOM 2287 O O . GLN A 1 290 ? -16.768 -1.631 22.138 1.00 98.44 290 GLN A O 1
ATOM 2292 N N . HIS A 1 291 ? -15.773 -3.086 20.734 1.00 98.62 291 HIS A N 1
ATOM 2293 C CA . HIS A 1 291 ? -14.482 -2.392 20.667 1.00 98.62 291 HIS A CA 1
ATOM 2294 C C . HIS A 1 291 ? -14.644 -0.941 20.196 1.00 98.62 291 HIS A C 1
ATOM 2296 O O . HIS A 1 291 ? -14.077 -0.010 20.773 1.00 98.62 291 HIS A O 1
ATOM 2302 N N . TYR A 1 292 ? -15.495 -0.723 19.191 1.00 98.38 292 TYR A N 1
ATOM 2303 C CA . TYR A 1 292 ? -15.843 0.614 18.721 1.00 98.38 292 TYR A CA 1
ATOM 2304 C C . TYR A 1 292 ? -16.450 1.490 19.831 1.00 98.38 292 TYR A C 1
ATOM 2306 O O . TYR A 1 292 ? -16.034 2.637 20.003 1.00 98.38 292 TYR A O 1
ATOM 2314 N N . GLN A 1 293 ? -17.393 0.962 20.620 1.00 98.31 293 GLN A N 1
ATOM 2315 C CA . GLN A 1 293 ? -17.999 1.708 21.730 1.00 98.31 293 GLN A CA 1
ATOM 2316 C C . GLN A 1 293 ? -16.991 2.033 22.840 1.00 98.31 293 GLN A C 1
ATOM 2318 O O . GLN A 1 293 ? -16.982 3.158 23.340 1.00 98.31 293 GLN A O 1
ATOM 2323 N N . GLN A 1 294 ? -16.108 1.095 23.189 1.00 98.25 294 GLN A N 1
ATOM 2324 C CA . GLN A 1 294 ? -15.044 1.327 24.173 1.00 98.25 294 GLN A CA 1
ATOM 2325 C C . GLN A 1 294 ? -14.116 2.473 23.729 1.00 98.25 294 GLN A C 1
ATOM 2327 O O . GLN A 1 294 ? -13.844 3.392 24.503 1.00 98.25 294 GLN A O 1
ATOM 2332 N N . LEU A 1 295 ? -13.700 2.487 22.458 1.00 98.06 295 LEU A N 1
ATOM 2333 C CA . LEU A 1 295 ? -12.852 3.546 21.895 1.00 98.06 295 LEU A CA 1
ATOM 2334 C C . LEU A 1 295 ? -13.553 4.909 21.795 1.00 98.06 295 LEU A C 1
ATOM 2336 O O . LEU A 1 295 ? -12.893 5.945 21.900 1.00 98.06 295 LEU A O 1
ATOM 2340 N N . LEU A 1 296 ? -14.875 4.939 21.595 1.00 97.38 296 LEU A N 1
ATOM 2341 C CA . LEU A 1 296 ? -15.649 6.185 21.638 1.00 97.38 296 LEU A CA 1
ATOM 2342 C C . LEU A 1 296 ? -15.689 6.792 23.046 1.00 97.38 296 LEU A C 1
ATOM 2344 O O . LEU A 1 296 ? -15.654 8.016 23.178 1.00 97.38 296 LEU A O 1
ATOM 2348 N N . GLN A 1 297 ? -15.764 5.952 24.079 1.00 96.62 297 GLN A N 1
ATOM 2349 C CA . GLN A 1 297 ? -15.828 6.378 25.480 1.00 96.62 297 GLN A CA 1
ATOM 2350 C C . GLN A 1 297 ? -14.448 6.726 26.059 1.00 96.62 297 GLN A C 1
ATOM 2352 O O . GLN A 1 297 ? -14.353 7.513 27.006 1.00 96.62 297 GLN A O 1
ATOM 2357 N N . ALA A 1 298 ? -13.375 6.185 25.478 1.00 96.25 298 ALA A N 1
ATOM 2358 C CA . ALA A 1 298 ? -12.004 6.459 25.883 1.00 96.25 298 ALA A CA 1
ATOM 2359 C C . ALA A 1 298 ? -11.611 7.931 25.643 1.00 96.25 298 ALA A C 1
ATOM 2361 O O . ALA A 1 298 ? -11.724 8.479 24.541 1.00 96.25 298 ALA A O 1
ATOM 2362 N N . LYS A 1 299 ? -11.100 8.581 26.694 1.00 94.06 299 LYS A N 1
ATOM 2363 C CA . LYS A 1 299 ? -10.646 9.980 26.664 1.00 94.06 299 LYS A CA 1
ATOM 2364 C C . LYS A 1 299 ? -9.135 10.060 26.461 1.00 94.06 299 LYS A C 1
ATOM 2366 O O . LYS A 1 299 ? -8.399 9.159 26.840 1.00 94.06 299 LYS A O 1
ATOM 2371 N N . GLY A 1 300 ? -8.669 11.156 25.864 1.00 95.06 300 GLY A N 1
ATOM 2372 C CA . GLY A 1 300 ? -7.235 11.447 25.739 1.00 95.06 300 GLY A CA 1
ATOM 2373 C C . GLY A 1 300 ? -6.462 10.587 24.732 1.00 95.06 300 GLY A C 1
ATOM 2374 O O . GLY A 1 300 ? -5.251 10.749 24.626 1.00 95.06 300 GLY A O 1
ATOM 2375 N N . LEU A 1 301 ? -7.130 9.719 23.956 1.00 95.56 301 LEU A N 1
ATOM 2376 C CA . LEU A 1 301 ? -6.457 8.854 22.978 1.00 95.56 301 LEU A CA 1
ATOM 2377 C C . LEU A 1 301 ? -5.633 9.642 21.954 1.00 95.56 301 LEU A C 1
ATOM 2379 O O . LEU A 1 301 ? -4.530 9.229 21.627 1.00 95.56 301 LEU A O 1
ATOM 2383 N N . SER A 1 302 ? -6.128 10.780 21.460 1.00 93.44 302 SER A N 1
ATOM 2384 C CA . SER A 1 302 ? -5.399 11.557 20.450 1.00 93.44 302 SER A CA 1
ATOM 2385 C C . SER A 1 302 ? -4.084 12.131 20.989 1.00 93.44 302 SER A C 1
ATOM 2387 O O . SER A 1 302 ? -3.081 12.071 20.288 1.00 93.44 302 SER A O 1
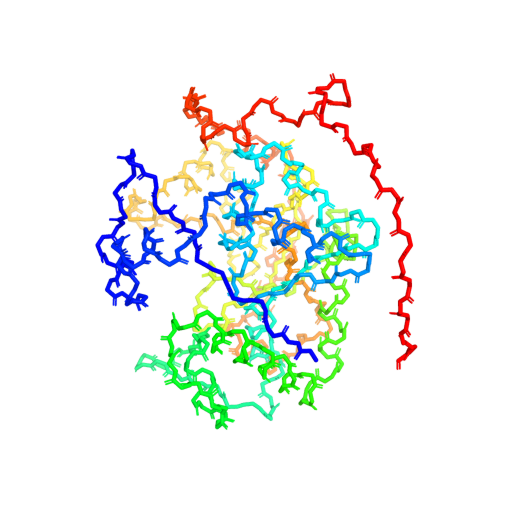ATOM 2389 N N . THR A 1 303 ? -4.069 12.623 22.233 1.00 95.62 303 THR A N 1
ATOM 2390 C CA . THR A 1 303 ? -2.843 13.089 22.903 1.00 95.62 303 THR A CA 1
ATOM 2391 C C . THR A 1 303 ? -1.896 11.924 23.169 1.00 95.62 303 THR A C 1
ATOM 2393 O O . THR A 1 303 ? -0.748 11.980 22.753 1.00 95.62 303 THR A O 1
ATOM 2396 N N . LYS A 1 304 ? -2.405 10.818 23.735 1.00 97.12 304 LYS A N 1
ATOM 2397 C CA . LYS A 1 304 ? -1.612 9.604 23.985 1.00 97.12 304 LYS A CA 1
ATOM 2398 C C . LYS A 1 304 ? -0.937 9.098 22.705 1.00 97.12 304 LYS A C 1
ATOM 2400 O O . LYS A 1 304 ? 0.238 8.760 22.712 1.00 97.12 304 LYS A O 1
ATOM 2405 N N . LEU A 1 305 ? -1.669 9.061 21.590 1.00 96.69 305 LEU A N 1
ATOM 2406 C CA . LEU A 1 305 ? -1.123 8.652 20.296 1.00 96.69 305 LEU A CA 1
ATOM 2407 C C . LEU A 1 305 ? -0.106 9.661 19.746 1.00 96.69 305 LEU A C 1
ATOM 2409 O O . LEU A 1 305 ? 0.860 9.245 19.118 1.00 96.69 305 LEU A O 1
ATOM 2413 N N . ALA A 1 306 ? -0.278 10.964 19.974 1.00 94.62 306 ALA A N 1
ATOM 2414 C CA . ALA A 1 306 ? 0.750 11.934 19.606 1.00 94.62 306 ALA A CA 1
ATOM 2415 C C . ALA A 1 306 ? 2.067 11.647 20.346 1.00 94.62 306 ALA A C 1
ATOM 2417 O O . ALA A 1 306 ? 3.112 11.619 19.701 1.00 94.62 306 ALA A O 1
ATOM 2418 N N . ASP A 1 307 ? 1.998 11.332 21.642 1.00 95.06 307 ASP A N 1
ATOM 2419 C CA . ASP A 1 307 ? 3.168 10.993 22.457 1.00 95.06 307 ASP A CA 1
ATOM 2420 C C . ASP A 1 307 ? 3.828 9.686 21.986 1.00 95.06 307 ASP A C 1
ATOM 2422 O O . ASP A 1 307 ? 5.035 9.661 21.760 1.00 95.06 307 ASP A O 1
ATOM 2426 N N . VAL A 1 308 ? 3.044 8.629 21.725 1.00 95.56 308 VAL A N 1
ATOM 2427 C CA . VAL A 1 308 ? 3.542 7.342 21.185 1.00 95.56 308 VAL A CA 1
ATOM 2428 C C . VAL A 1 308 ? 4.355 7.545 19.904 1.00 95.56 308 VAL A C 1
ATOM 2430 O O . VAL A 1 308 ? 5.440 6.989 19.749 1.00 95.56 308 VAL A O 1
ATOM 2433 N N . PHE A 1 309 ? 3.826 8.323 18.957 1.00 92.31 309 PHE A N 1
ATOM 2434 C CA . PHE A 1 309 ? 4.445 8.502 17.641 1.00 92.31 309 PHE A CA 1
ATOM 2435 C C . PHE A 1 309 ? 5.502 9.619 17.604 1.00 92.31 309 PHE A C 1
ATOM 2437 O O . PHE A 1 309 ? 6.200 9.747 16.599 1.00 92.31 309 PHE A O 1
ATOM 2444 N N . ALA A 1 310 ? 5.644 10.411 18.671 1.00 87.19 310 ALA A N 1
ATOM 2445 C CA . ALA A 1 310 ? 6.723 11.388 18.819 1.00 87.19 310 ALA A CA 1
ATOM 2446 C C . ALA A 1 310 ? 8.047 10.752 19.281 1.00 87.19 310 ALA A C 1
ATOM 2448 O O . ALA A 1 310 ? 9.101 11.335 19.056 1.00 87.19 310 ALA A O 1
ATOM 2449 N N . GLN A 1 311 ? 8.009 9.553 19.871 1.00 76.56 311 GLN A N 1
ATOM 2450 C CA . GLN A 1 311 ? 9.175 8.846 20.428 1.00 76.56 311 GLN A CA 1
ATOM 2451 C C . GLN A 1 311 ? 10.099 8.193 19.375 1.00 76.56 311 GLN A C 1
ATOM 2453 O O . GLN A 1 311 ? 10.975 7.406 19.727 1.00 76.56 311 GLN A O 1
ATOM 2458 N N . GLN A 1 312 ? 9.907 8.461 18.079 1.00 75.31 312 GLN A N 1
ATOM 2459 C CA . GLN A 1 312 ? 10.739 7.872 17.026 1.00 75.31 312 GLN A CA 1
ATOM 2460 C C . GLN A 1 312 ? 12.010 8.688 16.781 1.00 75.31 312 GLN A C 1
ATOM 2462 O O . GLN A 1 312 ? 11.958 9.736 16.137 1.00 75.31 312 GLN A O 1
ATOM 2467 N N . ASP A 1 313 ? 13.151 8.137 17.189 1.00 76.06 313 ASP A N 1
ATOM 2468 C CA . ASP A 1 313 ? 14.465 8.617 16.773 1.00 76.06 313 ASP A CA 1
ATOM 2469 C C . ASP A 1 313 ? 14.956 7.840 15.549 1.00 76.06 313 ASP A C 1
ATOM 2471 O O . ASP A 1 313 ? 15.061 6.611 15.551 1.00 76.06 313 ASP A O 1
ATOM 2475 N N . PHE A 1 314 ? 15.281 8.572 14.486 1.00 79.44 314 PHE A N 1
ATOM 2476 C CA . PHE A 1 314 ? 15.905 8.008 13.296 1.00 79.44 314 PHE A CA 1
ATOM 2477 C C . PHE A 1 314 ? 17.389 8.371 13.261 1.00 79.44 314 PHE A C 1
ATOM 2479 O O . PHE A 1 314 ? 17.748 9.508 13.581 1.00 79.44 314 PHE A O 1
ATOM 2486 N N . PRO A 1 315 ? 18.268 7.447 12.832 1.00 82.38 315 PRO A N 1
ATOM 2487 C CA . PRO A 1 315 ? 19.675 7.765 12.666 1.00 82.38 315 PRO A CA 1
ATOM 2488 C C . PRO A 1 315 ? 19.836 8.876 11.627 1.00 82.38 315 PRO A C 1
ATOM 2490 O O . PRO A 1 315 ? 19.217 8.839 10.557 1.00 82.38 315 PRO A O 1
ATOM 2493 N N . VAL A 1 316 ? 20.700 9.844 11.932 1.00 86.25 316 VAL A N 1
ATOM 2494 C CA . VAL A 1 316 ? 21.043 10.920 11.000 1.00 86.25 316 VAL A CA 1
ATOM 2495 C C . VAL A 1 316 ? 21.639 10.303 9.736 1.00 86.25 316 VAL A C 1
ATOM 2497 O O . VAL A 1 316 ? 22.603 9.540 9.793 1.00 86.25 316 VAL A O 1
ATOM 2500 N N . ARG A 1 317 ? 21.049 10.627 8.584 1.00 90.19 317 ARG A N 1
ATOM 2501 C CA . ARG A 1 317 ? 21.560 10.239 7.267 1.00 90.19 317 ARG A CA 1
ATOM 2502 C C . ARG A 1 317 ? 22.396 11.383 6.708 1.00 90.19 317 ARG A C 1
ATOM 2504 O O . ARG A 1 317 ? 21.913 12.510 6.655 1.00 90.19 317 ARG A O 1
ATOM 2511 N N . THR A 1 318 ? 23.627 11.082 6.312 1.00 93.00 318 THR A N 1
ATOM 2512 C CA . THR A 1 318 ? 24.576 12.043 5.723 1.00 93.00 318 THR A CA 1
ATOM 2513 C C . THR A 1 318 ? 24.858 11.776 4.247 1.00 93.00 318 THR A C 1
ATOM 2515 O O . THR A 1 318 ? 25.368 12.654 3.560 1.00 93.00 318 THR A O 1
ATOM 2518 N N . ASP A 1 319 ? 24.537 10.576 3.767 1.00 93.75 319 ASP A N 1
ATOM 2519 C CA . ASP A 1 319 ? 24.638 10.208 2.360 1.00 93.75 319 ASP A CA 1
ATOM 2520 C C . ASP A 1 319 ? 23.504 10.883 1.564 1.00 93.75 319 ASP A C 1
ATOM 2522 O O . ASP A 1 319 ? 22.333 10.587 1.839 1.00 93.75 319 ASP A O 1
ATOM 2526 N N . PRO A 1 320 ? 23.811 11.774 0.599 1.00 93.44 320 PRO A N 1
ATOM 2527 C CA . PRO A 1 320 ? 22.800 12.504 -0.157 1.00 93.44 320 PRO A CA 1
ATOM 2528 C C . PRO A 1 320 ? 21.817 11.589 -0.890 1.00 93.44 320 PRO A C 1
ATOM 2530 O O . PRO A 1 320 ? 20.646 11.962 -0.995 1.00 93.44 320 PRO A O 1
ATOM 2533 N N . ASP A 1 321 ? 22.226 10.390 -1.316 1.00 92.25 321 ASP A N 1
ATOM 2534 C CA . ASP A 1 321 ? 21.341 9.437 -2.000 1.00 92.25 321 ASP A CA 1
ATOM 2535 C C . ASP A 1 321 ? 20.261 8.868 -1.076 1.00 92.25 321 ASP A C 1
ATOM 2537 O O . ASP A 1 321 ? 19.205 8.433 -1.536 1.00 92.25 321 ASP A O 1
ATOM 2541 N N . LEU A 1 322 ? 20.476 8.930 0.240 1.00 92.81 322 LEU A N 1
ATOM 2542 C CA . LEU A 1 322 ? 19.535 8.482 1.268 1.00 92.81 322 LEU A CA 1
ATOM 2543 C C . LEU A 1 322 ? 18.753 9.640 1.905 1.00 92.81 322 LEU A C 1
ATOM 2545 O O . LEU A 1 322 ? 17.957 9.416 2.820 1.00 92.81 322 LEU A O 1
ATOM 2549 N N . MET A 1 323 ? 18.960 10.875 1.439 1.00 93.94 323 MET A N 1
ATOM 2550 C CA . MET A 1 323 ? 18.438 12.090 2.070 1.00 93.94 323 MET A CA 1
ATOM 2551 C C . MET A 1 323 ? 17.180 12.674 1.418 1.00 93.94 323 MET A C 1
ATOM 2553 O O . MET A 1 323 ? 16.720 13.714 1.873 1.00 93.94 323 MET A O 1
ATOM 2557 N N . LEU A 1 324 ? 16.554 12.006 0.440 1.00 93.31 324 LEU A N 1
ATOM 2558 C CA . LEU A 1 324 ? 15.308 12.476 -0.199 1.00 93.31 324 LEU A CA 1
ATOM 2559 C C . LEU A 1 324 ? 14.210 12.896 0.804 1.00 93.31 324 LEU A C 1
ATOM 2561 O O . LEU A 1 324 ? 13.467 13.847 0.566 1.00 93.31 324 LEU A O 1
ATOM 2565 N N . TYR A 1 325 ? 14.089 12.166 1.915 1.00 90.94 325 TYR A N 1
ATOM 2566 C CA . TYR A 1 325 ? 13.113 12.438 2.976 1.00 90.94 325 TYR A CA 1
ATOM 2567 C C . TYR A 1 325 ? 13.723 13.135 4.204 1.00 90.94 325 TYR A C 1
ATOM 2569 O O . TYR A 1 325 ? 13.025 13.360 5.194 1.00 90.94 325 TYR A O 1
ATOM 2577 N N . SER A 1 326 ? 15.006 13.492 4.142 1.00 87.50 326 SER A N 1
ATOM 2578 C CA . SER A 1 326 ? 15.743 14.201 5.188 1.00 87.50 326 SER A CA 1
ATOM 2579 C C . SER A 1 326 ? 15.760 15.703 4.892 1.00 87.50 326 SER A C 1
ATOM 2581 O O . SER A 1 326 ? 15.896 16.118 3.749 1.00 87.50 326 SER A O 1
ATOM 2583 N N . GLY A 1 327 ? 15.645 16.549 5.918 1.00 76.25 327 GLY A N 1
ATOM 2584 C CA . GLY A 1 327 ? 15.825 18.003 5.758 1.00 76.25 327 GLY A CA 1
ATOM 2585 C C . GLY A 1 327 ? 14.648 18.775 5.137 1.00 76.25 327 GLY A C 1
ATOM 2586 O O . GLY A 1 327 ? 14.745 19.989 4.984 1.00 76.25 327 GLY A O 1
ATOM 2587 N N . GLY A 1 328 ? 13.518 18.119 4.852 1.00 82.12 328 GLY A N 1
ATOM 2588 C CA . GLY A 1 328 ? 12.297 18.762 4.349 1.00 82.12 328 GLY A CA 1
ATOM 2589 C C . GLY A 1 328 ? 12.228 18.869 2.821 1.00 82.12 328 GLY A C 1
ATOM 2590 O O . GLY A 1 328 ? 12.983 18.228 2.102 1.00 82.12 328 GLY A O 1
ATOM 2591 N N . PHE A 1 329 ? 11.267 19.646 2.309 1.00 85.06 329 PHE A N 1
ATOM 2592 C CA . PHE A 1 329 ? 11.114 19.869 0.865 1.00 85.06 329 PHE A CA 1
ATOM 2593 C C . PHE A 1 329 ? 12.054 20.977 0.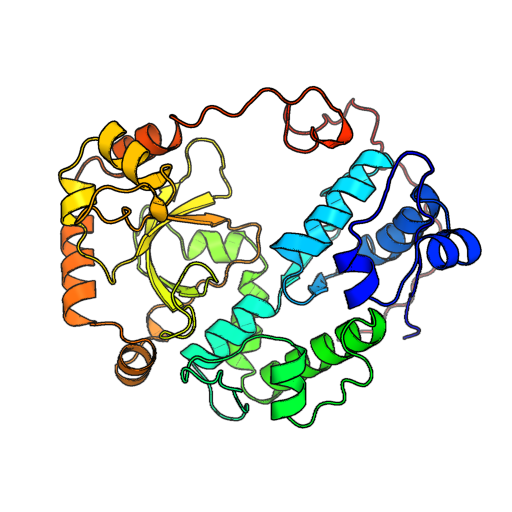377 1.00 85.06 329 PHE A C 1
ATOM 2595 O O . PHE A 1 329 ? 12.243 21.975 1.075 1.00 85.06 329 PHE A O 1
ATOM 2602 N N . PHE A 1 330 ? 12.568 20.849 -0.850 1.00 84.69 330 PHE A N 1
ATOM 2603 C CA . PHE A 1 330 ? 13.277 21.941 -1.520 1.00 84.69 330 PHE A CA 1
ATOM 2604 C C . PHE A 1 330 ? 12.375 23.180 -1.652 1.00 84.69 330 PHE A C 1
ATOM 2606 O O . PHE A 1 330 ? 11.187 23.076 -1.968 1.00 84.69 330 PHE A O 1
ATOM 2613 N N . GLY A 1 331 ? 12.931 24.362 -1.379 1.00 72.88 331 GLY A N 1
ATOM 2614 C CA . GLY A 1 331 ? 12.209 25.629 -1.472 1.00 72.88 331 GLY A CA 1
ATOM 2615 C C . GLY A 1 331 ? 12.085 26.121 -2.916 1.00 72.88 331 GLY A C 1
ATOM 2616 O O . GLY A 1 331 ? 12.845 25.722 -3.793 1.00 72.88 331 GLY A O 1
ATOM 2617 N N . GLN A 1 332 ? 11.171 27.064 -3.168 1.00 61.72 332 GLN A N 1
ATOM 2618 C CA . GLN A 1 332 ? 11.007 27.664 -4.506 1.00 61.72 332 GLN A CA 1
ATOM 2619 C C . GLN A 1 332 ? 12.281 28.368 -5.015 1.00 61.72 332 GLN A C 1
ATOM 2621 O O . GLN A 1 332 ? 12.504 28.439 -6.217 1.00 61.72 332 GLN A O 1
ATOM 2626 N N . ASN A 1 333 ? 13.153 28.823 -4.107 1.00 53.97 333 ASN A N 1
ATOM 2627 C CA . ASN A 1 333 ? 14.428 29.471 -4.438 1.00 53.97 333 ASN A CA 1
ATOM 2628 C C . ASN A 1 333 ? 15.599 28.486 -4.618 1.00 53.97 333 ASN A C 1
ATOM 2630 O O . ASN A 1 333 ? 16.721 28.922 -4.856 1.00 53.97 333 ASN A O 1
ATOM 2634 N N . SER A 1 334 ? 15.370 27.173 -4.509 1.00 56.06 334 SER A N 1
ATOM 2635 C CA . SER A 1 334 ? 16.410 26.141 -4.656 1.00 56.06 334 SER A CA 1
ATOM 2636 C C . SER A 1 334 ? 16.838 25.896 -6.111 1.00 56.06 334 SER A C 1
ATOM 2638 O O . SER A 1 334 ? 17.654 25.016 -6.359 1.00 56.06 334 SER A O 1
ATOM 2640 N N . GLY A 1 335 ? 16.301 26.645 -7.083 1.00 46.50 335 GLY A N 1
ATOM 2641 C CA . GLY A 1 335 ? 16.721 26.567 -8.486 1.00 46.50 335 GLY A CA 1
ATOM 2642 C C . GLY A 1 335 ? 16.174 25.369 -9.271 1.00 46.50 335 GLY A C 1
ATOM 2643 O O . GLY A 1 335 ? 16.508 25.235 -10.446 1.00 46.50 335 GLY A O 1
ATOM 2644 N N . LEU A 1 336 ? 15.284 24.553 -8.687 1.00 48.12 336 LEU A N 1
ATOM 2645 C CA . LEU A 1 336 ? 14.420 23.608 -9.414 1.00 48.12 336 LEU A CA 1
ATOM 2646 C C . LEU A 1 336 ? 13.344 24.399 -10.186 1.00 48.12 336 LEU A C 1
ATOM 2648 O O . LEU A 1 336 ? 12.149 24.341 -9.896 1.00 48.12 336 LEU A O 1
ATOM 2652 N N . ASN A 1 337 ? 13.785 25.236 -11.124 1.00 37.94 337 ASN A N 1
ATOM 2653 C CA . ASN A 1 337 ? 12.915 26.056 -11.947 1.00 37.94 337 ASN A CA 1
ATOM 2654 C C . ASN A 1 337 ? 12.211 25.172 -12.982 1.00 37.94 337 ASN A C 1
ATOM 2656 O O . ASN A 1 337 ? 12.811 24.732 -13.959 1.00 37.94 337 ASN A O 1
ATOM 2660 N N . ASN A 1 338 ? 10.898 25.012 -12.815 1.00 41.94 338 ASN A N 1
ATOM 2661 C CA . ASN A 1 338 ? 9.958 24.572 -13.852 1.00 41.94 338 ASN A CA 1
ATOM 2662 C C . ASN A 1 338 ? 9.785 25.653 -14.949 1.00 41.94 338 ASN A C 1
ATOM 2664 O O . ASN A 1 338 ? 8.670 26.033 -15.311 1.00 41.94 338 ASN A O 1
ATOM 2668 N N . SER A 1 339 ? 10.881 26.200 -15.479 1.00 34.31 339 SER A N 1
ATOM 2669 C CA . SER A 1 339 ? 10.851 27.198 -16.549 1.00 34.31 339 SER A CA 1
ATOM 2670 C C . SER A 1 339 ? 11.060 26.540 -17.914 1.00 34.31 339 SER A C 1
ATOM 2672 O O . SER A 1 339 ? 12.181 26.391 -18.383 1.00 34.31 339 SER A O 1
ATOM 2674 N N . GLY A 1 340 ? 9.930 26.145 -18.505 1.00 33.50 340 GLY A N 1
ATOM 2675 C CA . GLY A 1 340 ? 9.569 26.259 -19.921 1.00 33.50 340 GLY A CA 1
ATOM 2676 C C . GLY A 1 340 ? 10.616 26.022 -21.015 1.00 33.50 340 GLY A C 1
ATOM 2677 O O . GLY A 1 340 ? 11.448 26.878 -21.289 1.00 33.50 340 GLY A O 1
ATOM 2678 N N . ILE A 1 341 ? 10.363 24.994 -21.829 1.00 24.66 341 ILE A N 1
ATOM 2679 C CA . ILE A 1 341 ? 10.337 25.186 -23.284 1.00 24.66 341 ILE A CA 1
ATOM 2680 C C . ILE A 1 341 ? 8.945 24.776 -23.767 1.00 24.66 341 ILE A C 1
ATOM 2682 O O . ILE A 1 341 ? 8.633 23.600 -23.936 1.00 24.66 341 ILE A O 1
ATOM 2686 N N . SER A 1 342 ? 8.093 25.785 -23.948 1.00 29.92 342 SER A N 1
ATOM 2687 C CA . SER A 1 342 ? 6.875 25.687 -24.743 1.00 29.92 342 SER A CA 1
ATOM 2688 C C . SER A 1 342 ? 7.253 25.445 -26.200 1.00 29.92 342 SER A C 1
ATOM 2690 O O . SER A 1 342 ? 7.789 26.346 -26.834 1.00 29.92 342 SER A O 1
ATOM 2692 N N . PHE A 1 343 ? 6.900 24.285 -26.749 1.00 23.02 343 PHE A N 1
ATOM 2693 C CA . PHE A 1 343 ? 6.538 24.163 -28.160 1.00 23.02 343 PHE A CA 1
ATOM 2694 C C . PHE A 1 343 ? 5.341 23.217 -28.290 1.00 23.02 343 PHE A C 1
ATOM 2696 O O . PHE A 1 343 ? 5.356 22.078 -27.831 1.00 23.02 343 PHE A O 1
ATOM 2703 N N . PHE A 1 344 ? 4.275 23.757 -28.877 1.00 23.72 344 PHE A N 1
ATOM 2704 C CA . PHE A 1 344 ? 3.037 23.082 -29.249 1.00 23.72 344 PHE A CA 1
ATOM 2705 C C . PHE A 1 344 ? 3.302 21.922 -30.220 1.00 23.72 344 PHE A C 1
ATOM 2707 O O . PHE A 1 344 ? 3.937 22.157 -31.239 1.00 23.72 344 PHE A O 1
ATOM 2714 N N . VAL A 1 345 ? 2.691 20.754 -29.985 1.00 21.20 345 VAL A N 1
ATOM 2715 C CA . VAL A 1 345 ? 1.703 20.142 -30.900 1.00 21.20 345 VAL A CA 1
ATOM 2716 C C . VAL A 1 345 ? 0.709 19.355 -30.044 1.00 21.20 345 VAL A C 1
ATOM 2718 O O . VAL A 1 345 ? 1.053 18.389 -29.371 1.00 21.20 345 VAL A O 1
ATOM 2721 N N . VAL A 1 346 ? -0.537 19.817 -30.066 1.00 25.38 346 VAL A N 1
ATOM 2722 C CA . VAL A 1 346 ? -1.708 19.190 -29.455 1.00 25.38 346 VAL A CA 1
ATOM 2723 C C . VAL A 1 346 ? -2.181 18.052 -30.359 1.00 25.38 346 VAL A C 1
ATOM 2725 O O . VAL A 1 346 ? -2.424 18.278 -31.542 1.00 25.38 346 VAL A O 1
ATOM 2728 N N . LEU A 1 347 ? -2.406 16.865 -29.794 1.00 20.64 347 LEU A N 1
ATOM 2729 C CA . LEU A 1 347 ? -3.394 15.928 -30.327 1.00 20.64 347 LEU A CA 1
ATOM 2730 C C . LEU A 1 347 ? -4.273 15.431 -29.174 1.00 20.64 347 LEU A C 1
ATOM 2732 O O . LEU A 1 347 ? -3.890 14.573 -28.384 1.00 20.64 347 LEU A O 1
ATOM 2736 N N . LEU A 1 348 ? -5.449 16.044 -29.074 1.00 27.89 348 LEU A N 1
ATOM 2737 C CA . LEU A 1 348 ? -6.569 15.602 -28.253 1.00 27.89 348 LEU A CA 1
ATOM 2738 C C . LEU A 1 348 ? -7.268 14.428 -28.942 1.00 27.89 348 LEU A C 1
ATOM 2740 O O . LEU A 1 348 ? -7.455 14.463 -30.158 1.00 27.89 348 LEU A O 1
ATOM 2744 N N . LEU A 1 349 ? -7.783 13.481 -28.159 1.00 23.53 349 LEU A N 1
ATOM 2745 C CA . LEU A 1 349 ? -9.032 12.804 -28.506 1.00 23.53 349 LEU A CA 1
ATOM 2746 C C . LEU A 1 349 ? -9.988 12.809 -27.297 1.00 23.53 349 LEU A C 1
ATOM 2748 O O . LEU A 1 349 ? -9.521 12.716 -26.159 1.00 23.53 349 LEU A O 1
ATOM 2752 N N . PRO A 1 350 ? -11.301 12.983 -27.541 1.00 26.03 350 PRO A N 1
ATOM 2753 C CA . PRO A 1 350 ? -12.326 13.184 -26.524 1.00 26.03 350 PRO A CA 1
ATOM 2754 C C . PRO A 1 350 ? -12.880 11.864 -25.960 1.00 26.03 350 PRO A C 1
ATOM 2756 O O . PRO A 1 350 ? -12.822 10.843 -26.636 1.00 26.03 350 PRO A O 1
ATOM 2759 N N . CYS A 1 351 ? -13.451 11.989 -24.753 1.00 30.27 351 CYS A N 1
ATOM 2760 C CA . CYS A 1 351 ? -14.416 11.132 -24.036 1.00 30.27 351 CYS A CA 1
ATOM 2761 C C . CYS A 1 351 ? -14.265 9.605 -24.076 1.00 30.27 351 CYS A C 1
ATOM 2763 O O . CYS A 1 351 ? -14.582 8.985 -25.114 1.00 30.27 351 CYS A O 1
#

Foldseek 3Di:
DDDDDAAEQDDPPDDDDPVLCVQQVDDNVNSNVGHDHLLVVLVVVCVVLQPAQAEAEAACCLVPVLVVNLLSCLVNLARSCCSDPPNNYHYDHCLQVVLVCCLQPVPQAFFDADPVRFTDSDLVRRCVRRVHDQPDPNPPVSRVSSRVVVLVSCCVRPVVSSVVLVVLSQLVVVCVLLPQVVQAKWKFADPVADSQLSSIAIKTFHEQALPANQKTKIAGLQDACPCLQPDALVVLLCLQPDDPVPDDPPDHHRRIDIDGSNSSTDIHHCVSDDPVSCVSSVG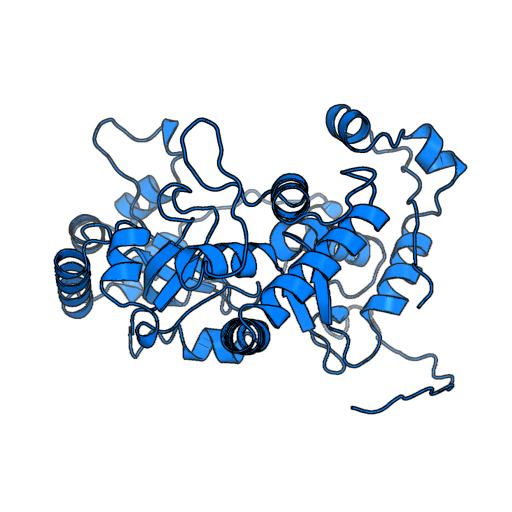PPVSSVVNSVVSVPRPPSHVSNNSNNVPDDDPDDPPSSPCSVPPDDDDPPNPSDPDDDDDDDDDDDDD

Radius of gyration: 22.28 Å; chains: 1; bounding box: 54×54×61 Å

Sequence (351 aa):
FRPLVRVQKTTADMLPQPEACLITGITPQQALEHGVCEAEFIRQIHAEFAQPGTCAVGYNSIRFDDEVSRYTLYRNFYDPYAREWQNGNSRWDLIDMVRVCCALRPEGINWPQHDDGSTSFKLEHLTAANNISHESAHDALSDVYATIAIAKLVKAKQPKLFDYLFKLRNKREVAALLNVAEKKPVLHPSAMFPASRFCTTLVMPLAIHPTNKNAVICYDLSVDPAPLIELSAEQIAERLFTPSAQLPEGVERIPLKTVQTNRCPVVATTKLLDDKVAERIQLDLPAARQHYQQLLQAKGLSTKLADVFAQQDFPVRTDPDLMLYSGGFFGQNSGLNNSGISFFVVLLLPC